Protein AF-A0A7C2FQJ0-F1 (afdb_monomer)

Solvent-accessible surface area (backbone atoms only — not comparable to full-atom values): 14198 Å² total; per-residue (Å²): 132,79,59,74,46,46,16,29,60,46,74,42,54,90,50,25,63,16,68,73,37,54,65,74,52,57,61,46,42,77,59,35,97,61,56,30,36,41,69,50,97,76,34,34,72,42,73,71,33,43,39,49,32,77,74,82,54,52,43,39,75,71,31,92,65,57,27,49,45,81,43,69,60,45,61,42,80,76,75,42,58,84,68,29,69,70,52,49,53,52,51,52,48,28,72,75,67,77,48,77,84,92,70,86,77,77,96,76,86,77,84,92,66,74,86,66,53,68,76,88,85,78,59,85,84,49,86,73,66,73,75,50,83,91,82,43,89,77,92,44,66,39,71,52,43,73,92,76,47,101,76,49,49,74,24,50,36,90,54,62,49,70,68,53,22,49,84,84,37,55,72,68,56,52,44,50,47,14,42,50,14,1,51,57,10,19,34,26,31,32,14,58,45,23,78,61,90,62,34,40,34,26,5,46,7,20,81,44,88,84,60,83,50,76,79,29,60,82,19,24,37,64,46,75,54,87,51,93,83,46,44,69,68,48,76,63,58,77,59,58,115

Radius of gyration: 24.09 Å; Cα contacts (8 Å, |Δi|>4): 406; chains: 1; bounding box: 66×41×62 Å

Secondary structure (DSSP, 8-state):
---TTSEEEEE-TTT-HHHHSTTS--HHHHT-TT--EEE-TTS-EEES-GGGB-S--HHHHT-TT--EEEEESS-HHHHSTT--HHHHHHHHHHHHHS-----SSSS-S-----SSTT-----SSSSSPPP-TTTS-----EEESTTT-SS-EEESSS-B-----BTTB-HHHHHHHHHHHHHHT-EEE--SS---TTHHHHHTTBSSTT---B-SSS--EEEPP--SS-TT--HHHHT--

Structure (mmCIF, N/CA/C/O backbone):
data_AF-A0A7C2FQJ0-F1
#
_entry.id   AF-A0A7C2FQJ0-F1
#
loop_
_atom_site.group_PDB
_atom_site.id
_atom_site.type_symbol
_atom_site.label_atom_id
_atom_site.label_alt_id
_atom_site.label_comp_id
_atom_site.label_asym_id
_atom_site.label_entity_id
_atom_site.label_seq_id
_atom_site.pdbx_PDB_ins_code
_atom_site.Cartn_x
_atom_site.Cartn_y
_atom_site.Cartn_z
_atom_site.occupancy
_atom_site.B_iso_or_equiv
_atom_site.auth_seq_id
_atom_site.auth_comp_id
_atom_site.auth_asym_id
_atom_site.auth_atom_id
_atom_site.pdbx_PDB_model_num
ATOM 1 N N . MET A 1 1 ? 6.493 -16.036 -11.630 1.00 38.03 1 MET A N 1
ATOM 2 C CA . MET A 1 1 ? 7.223 -15.966 -12.914 1.00 38.03 1 MET A CA 1
ATOM 3 C C . MET A 1 1 ? 6.490 -14.953 -13.769 1.00 38.03 1 MET A C 1
ATOM 5 O O . MET A 1 1 ? 5.293 -15.124 -13.946 1.00 38.03 1 MET A O 1
ATOM 9 N N . SER A 1 2 ? 7.137 -13.874 -14.202 1.00 50.62 2 SER A N 1
ATOM 10 C CA . SER A 1 2 ? 6.529 -12.911 -15.127 1.00 50.62 2 SER A CA 1
ATOM 11 C C . SER A 1 2 ? 6.453 -13.525 -16.523 1.00 50.62 2 SER A C 1
ATOM 13 O O . SER A 1 2 ? 7.469 -13.974 -17.052 1.00 50.62 2 SER A O 1
ATOM 15 N N . THR A 1 3 ? 5.258 -13.567 -17.108 1.00 58.75 3 THR A N 1
ATOM 16 C CA . THR A 1 3 ? 5.041 -14.128 -18.444 1.00 58.75 3 THR A CA 1
ATOM 17 C C . THR A 1 3 ? 5.731 -13.250 -19.488 1.00 58.75 3 THR A C 1
ATOM 19 O O . THR A 1 3 ? 5.372 -12.084 -19.664 1.00 58.75 3 THR A O 1
ATOM 22 N N . VAL A 1 4 ? 6.735 -13.801 -20.175 1.00 66.38 4 VAL A N 1
ATOM 23 C CA . VAL A 1 4 ? 7.339 -13.171 -21.360 1.00 66.38 4 VAL A CA 1
ATOM 24 C C . VAL A 1 4 ? 6.232 -12.953 -22.393 1.00 66.38 4 VAL A C 1
ATOM 26 O O . VAL A 1 4 ? 5.457 -13.870 -22.651 1.00 66.38 4 VAL A O 1
ATOM 29 N N . GLY A 1 5 ? 6.139 -11.748 -22.955 1.00 69.69 5 GLY A N 1
ATOM 30 C CA . GLY A 1 5 ? 5.046 -11.352 -23.847 1.00 69.69 5 GLY A CA 1
ATOM 31 C C . GLY A 1 5 ? 3.835 -10.699 -23.168 1.00 69.69 5 GLY A C 1
ATOM 32 O O . GLY A 1 5 ? 2.887 -10.372 -23.867 1.00 69.69 5 GLY A O 1
ATOM 33 N N . ALA A 1 6 ? 3.846 -10.442 -21.852 1.00 73.38 6 ALA A N 1
ATOM 34 C CA . ALA A 1 6 ? 2.784 -9.652 -21.209 1.00 73.38 6 ALA A CA 1
ATOM 35 C C . ALA A 1 6 ? 2.853 -8.148 -21.563 1.00 73.38 6 ALA A C 1
ATOM 37 O O . ALA A 1 6 ? 1.822 -7.481 -21.673 1.00 73.38 6 ALA A O 1
ATOM 38 N N . PHE A 1 7 ? 4.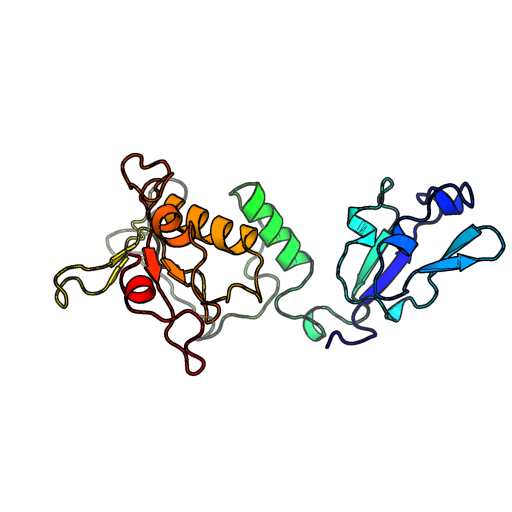062 -7.613 -21.768 1.00 83.06 7 PHE A N 1
ATOM 39 C CA . PHE A 1 7 ? 4.299 -6.217 -22.136 1.00 83.06 7 PHE A CA 1
ATOM 40 C C . PHE A 1 7 ? 5.248 -6.111 -23.327 1.00 83.06 7 PHE A C 1
ATOM 42 O O . PHE A 1 7 ? 6.194 -6.889 -23.458 1.00 83.06 7 PHE A O 1
ATOM 49 N N . CYS A 1 8 ? 5.031 -5.084 -24.141 1.00 87.56 8 CYS A N 1
ATOM 50 C CA . CYS A 1 8 ? 5.944 -4.632 -25.177 1.00 87.56 8 CYS A CA 1
ATOM 51 C C . CYS A 1 8 ? 6.456 -3.220 -24.856 1.00 87.56 8 CYS A C 1
ATOM 53 O O . CYS A 1 8 ? 5.840 -2.465 -24.100 1.00 87.56 8 CYS A O 1
ATOM 55 N N . VAL A 1 9 ? 7.603 -2.850 -25.423 1.00 91.50 9 VAL A N 1
ATOM 56 C CA . VAL A 1 9 ? 8.153 -1.493 -25.289 1.00 91.50 9 VAL A CA 1
ATOM 57 C C . VAL A 1 9 ? 8.167 -0.763 -26.620 1.00 91.50 9 VAL A C 1
ATOM 59 O O . VAL A 1 9 ? 8.354 -1.357 -27.681 1.00 91.50 9 VAL A O 1
ATOM 62 N N . THR A 1 10 ? 8.002 0.551 -26.554 1.00 91.31 10 THR A N 1
ATOM 63 C CA . THR A 1 10 ? 8.156 1.465 -27.682 1.00 91.31 10 THR A CA 1
ATOM 64 C C . THR A 1 10 ? 9.092 2.588 -27.259 1.00 91.31 10 THR A C 1
ATOM 66 O O . THR A 1 10 ? 8.935 3.161 -26.180 1.00 91.31 10 THR A O 1
ATOM 69 N N . LEU A 1 11 ? 10.079 2.877 -28.105 1.00 92.69 11 LEU A N 1
ATOM 70 C CA . LEU A 1 11 ? 11.034 3.964 -27.923 1.00 92.69 11 LEU A CA 1
ATOM 71 C C . LEU A 1 11 ? 10.730 5.050 -28.955 1.00 92.69 11 LEU A C 1
ATOM 73 O O . LEU A 1 11 ? 10.826 4.804 -30.157 1.00 92.69 11 LEU A O 1
ATOM 77 N N . ASP A 1 12 ? 10.375 6.234 -28.474 1.00 93.56 12 ASP A N 1
ATOM 78 C CA . ASP A 1 12 ? 10.253 7.435 -29.287 1.00 93.56 12 ASP A CA 1
ATOM 79 C C . ASP A 1 12 ? 11.661 7.940 -29.641 1.00 93.56 12 ASP A C 1
ATOM 81 O O . ASP A 1 12 ? 12.435 8.351 -28.770 1.00 93.56 12 ASP A O 1
ATOM 85 N N . ARG A 1 13 ? 12.017 7.853 -30.926 1.00 91.56 13 ARG A N 1
ATOM 86 C CA . ARG A 1 13 ? 13.342 8.233 -31.437 1.00 91.56 13 ARG A CA 1
ATOM 87 C C . ARG A 1 13 ? 13.544 9.749 -31.489 1.00 91.56 13 ARG A C 1
ATOM 89 O O . ARG A 1 13 ? 14.688 10.186 -31.390 1.00 91.56 13 ARG A O 1
ATOM 96 N N . ASP A 1 14 ? 12.470 10.527 -31.597 1.00 93.06 14 ASP A N 1
ATOM 97 C CA . ASP A 1 14 ? 12.534 11.987 -31.689 1.00 93.06 14 ASP A CA 1
ATOM 98 C C . ASP A 1 14 ? 12.752 12.605 -30.300 1.00 93.06 14 ASP A C 1
ATOM 100 O O . ASP A 1 14 ? 13.472 13.595 -30.152 1.00 93.06 14 ASP A O 1
ATOM 104 N N . LEU A 1 15 ? 12.206 11.971 -29.255 1.00 94.00 15 LEU A N 1
ATOM 105 C CA . LEU A 1 15 ? 12.472 12.328 -27.860 1.00 94.00 15 LEU A CA 1
ATOM 106 C C . LEU A 1 15 ? 13.771 11.713 -27.314 1.00 94.00 15 LEU A C 1
ATOM 108 O O . LEU A 1 15 ? 14.426 12.312 -26.464 1.00 94.00 15 LEU A O 1
ATOM 112 N N . CYS A 1 16 ? 14.198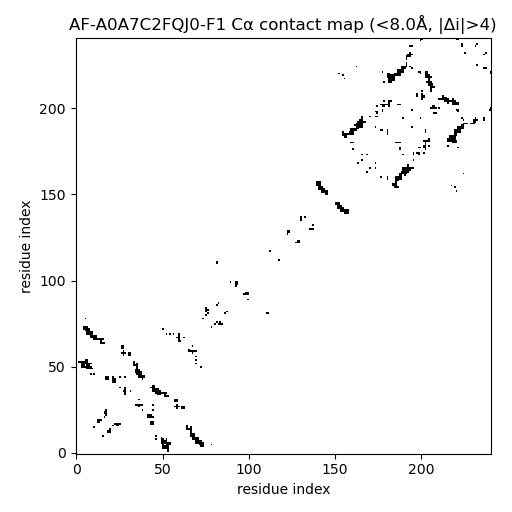 10.530 -27.762 1.00 94.44 16 CYS A N 1
ATOM 113 C CA . CYS A 1 16 ? 15.365 9.867 -27.174 1.00 94.44 16 CYS A CA 1
ATOM 114 C C . CYS A 1 16 ? 16.669 10.674 -27.366 1.00 94.44 16 CYS A C 1
ATOM 116 O O . CYS A 1 16 ? 17.070 10.982 -28.488 1.00 94.44 16 CYS A O 1
ATOM 118 N N . ILE A 1 17 ? 17.383 10.979 -26.269 1.00 94.44 17 ILE A N 1
ATOM 119 C CA . ILE A 1 17 ? 18.710 11.629 -26.330 1.00 94.44 17 ILE A CA 1
ATOM 120 C C . ILE A 1 17 ? 19.688 10.775 -27.141 1.00 94.44 17 ILE A C 1
ATOM 122 O O . ILE A 1 17 ? 20.415 11.305 -27.972 1.00 94.44 17 ILE A O 1
ATOM 126 N N . ASN A 1 18 ? 19.694 9.457 -26.922 1.00 95.06 18 ASN A N 1
ATOM 127 C CA . ASN A 1 18 ? 20.626 8.558 -27.593 1.00 95.06 18 ASN A CA 1
ATOM 128 C C . ASN A 1 18 ? 20.320 8.415 -29.097 1.00 95.06 18 ASN A C 1
ATOM 130 O O . ASN A 1 18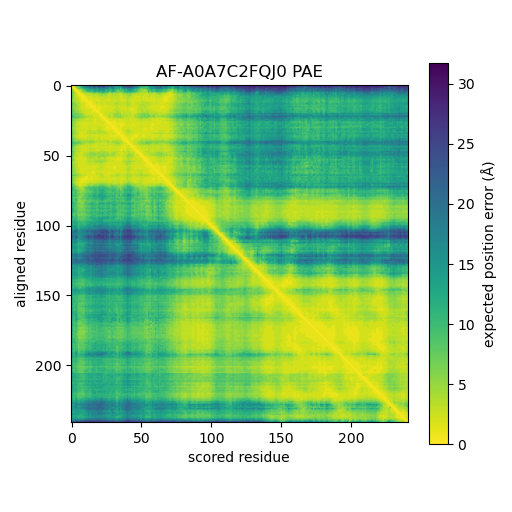 ? 21.241 8.514 -29.899 1.00 95.06 18 ASN A O 1
ATOM 134 N N . SER A 1 19 ? 19.052 8.274 -29.504 1.00 91.88 19 SER A N 1
ATOM 135 C CA . SER A 1 19 ? 18.707 8.206 -30.936 1.00 91.88 19 SER A CA 1
ATOM 136 C C . SER A 1 19 ? 19.046 9.497 -31.693 1.00 91.88 19 SER A C 1
ATOM 138 O O . SER A 1 19 ? 19.379 9.436 -32.872 1.00 91.88 19 SER A O 1
ATOM 140 N N . ARG A 1 20 ? 19.008 10.656 -31.018 1.00 91.44 20 ARG A N 1
ATOM 141 C CA . ARG A 1 20 ? 19.467 11.947 -31.564 1.00 91.44 20 ARG A CA 1
ATOM 142 C C . ARG A 1 20 ? 20.991 12.123 -31.508 1.00 91.44 20 ARG A C 1
ATOM 144 O O . ARG A 1 20 ? 21.557 12.805 -32.357 1.00 91.44 20 ARG A O 1
ATOM 151 N N . MET A 1 21 ? 21.649 11.558 -30.496 1.00 91.19 21 MET A N 1
ATOM 152 C CA . MET A 1 21 ? 23.089 11.665 -30.236 1.00 91.19 21 MET A CA 1
ATOM 153 C C . MET A 1 21 ? 23.628 10.337 -29.660 1.00 91.19 21 MET A C 1
ATOM 155 O O . MET A 1 21 ? 23.653 10.167 -28.432 1.00 91.19 21 MET A O 1
ATOM 159 N N . PRO A 1 22 ? 24.069 9.393 -30.513 1.00 90.69 22 PRO A N 1
ATOM 160 C CA . PRO A 1 22 ? 24.560 8.089 -30.069 1.00 90.69 22 PRO A CA 1
ATOM 161 C C . PRO A 1 22 ? 25.680 8.195 -29.026 1.00 90.69 22 PRO A C 1
ATOM 163 O O . PRO A 1 22 ? 26.482 9.133 -29.024 1.00 90.69 22 PRO A O 1
ATOM 166 N N . GLY A 1 23 ? 25.696 7.258 -28.077 1.00 87.69 23 GLY A N 1
ATOM 167 C CA . GLY A 1 23 ? 26.640 7.242 -26.954 1.00 87.69 23 GLY A CA 1
ATOM 168 C C . GLY A 1 23 ? 26.427 8.303 -25.858 1.00 87.69 23 GLY A C 1
ATOM 169 O O . GLY A 1 23 ? 27.162 8.287 -24.874 1.00 87.69 23 GLY A O 1
ATOM 170 N N . LYS A 1 24 ? 25.443 9.216 -25.957 1.00 92.06 24 LYS A N 1
ATOM 171 C CA . LYS A 1 24 ? 25.187 10.237 -24.908 1.00 92.06 24 LYS A CA 1
ATOM 172 C C . LYS A 1 24 ? 24.313 9.780 -23.737 1.00 92.06 24 LYS A C 1
ATOM 174 O O . LYS A 1 24 ? 24.316 10.433 -22.699 1.00 92.06 24 LYS A O 1
ATOM 179 N N . CYS A 1 25 ? 23.559 8.695 -23.888 1.00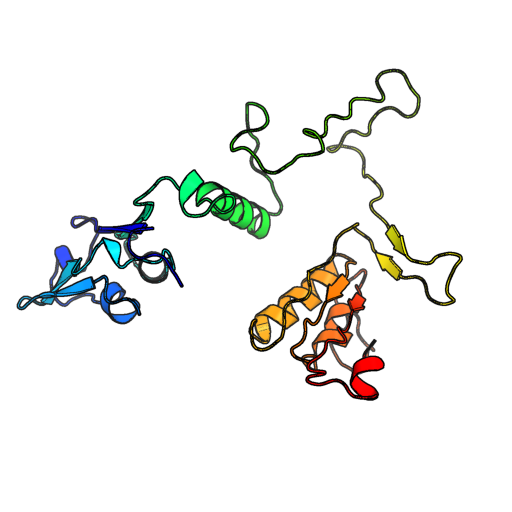 94.25 25 CYS A N 1
ATOM 180 C CA . CYS A 1 25 ? 22.713 8.134 -22.832 1.00 94.25 25 CYS A CA 1
ATOM 181 C C . CYS A 1 25 ? 22.569 6.619 -23.028 1.00 94.25 25 CYS A C 1
ATOM 183 O O . CYS A 1 25 ? 22.374 6.173 -24.157 1.00 94.25 25 CYS A O 1
ATOM 185 N N . ALA A 1 26 ? 22.631 5.841 -21.946 1.00 93.00 26 ALA A N 1
ATOM 186 C CA . ALA A 1 26 ? 22.398 4.393 -21.954 1.00 93.00 26 ALA A CA 1
ATOM 187 C C . ALA A 1 26 ? 21.535 3.914 -20.766 1.00 93.00 26 ALA A C 1
ATOM 189 O O . ALA A 1 26 ? 21.373 2.715 -20.561 1.00 93.00 26 ALA A O 1
ATOM 190 N N . THR A 1 27 ? 20.913 4.834 -20.017 1.00 94.69 27 THR A N 1
ATOM 191 C CA . THR A 1 27 ? 20.222 4.574 -18.737 1.00 94.69 27 THR A CA 1
ATOM 192 C C . THR A 1 27 ? 19.187 3.448 -18.806 1.00 94.69 27 THR A C 1
ATOM 194 O O . THR A 1 27 ? 19.063 2.655 -17.878 1.00 94.69 27 THR A O 1
ATOM 197 N N . CYS A 1 28 ? 18.455 3.327 -19.919 1.00 94.25 28 CYS A N 1
ATOM 198 C CA . CYS A 1 28 ? 17.480 2.249 -20.112 1.00 94.25 28 CYS A CA 1
ATOM 199 C C . CYS A 1 28 ? 18.113 0.860 -20.310 1.00 94.25 28 CYS A C 1
ATOM 201 O O . CYS A 1 28 ? 17.484 -0.128 -19.940 1.00 94.25 28 CYS A O 1
ATOM 203 N N . VAL A 1 29 ? 19.334 0.782 -20.849 1.00 94.81 29 VAL A N 1
ATOM 204 C CA . VAL A 1 29 ? 20.134 -0.450 -20.956 1.00 94.81 29 VAL A CA 1
ATOM 205 C C . VAL A 1 29 ? 20.683 -0.814 -19.575 1.00 94.81 29 VAL A C 1
ATOM 207 O O . VAL A 1 29 ? 20.499 -1.937 -19.120 1.00 94.81 29 VAL A O 1
ATOM 210 N N . GLU A 1 30 ? 21.275 0.159 -18.878 1.00 93.50 30 GLU A N 1
ATOM 211 C CA . GLU A 1 30 ? 21.882 -0.009 -17.548 1.00 93.50 30 GLU A CA 1
ATOM 212 C C . GLU A 1 30 ? 20.875 -0.471 -16.482 1.00 93.50 30 GLU A C 1
ATOM 214 O O . GLU A 1 30 ? 21.185 -1.342 -15.671 1.00 93.50 30 GLU A O 1
ATOM 219 N N . ILE A 1 31 ? 19.659 0.088 -16.483 1.00 94.62 31 ILE A N 1
ATOM 220 C CA . ILE A 1 31 ? 18.649 -0.166 -15.442 1.00 94.62 31 ILE A CA 1
ATOM 221 C C . ILE A 1 31 ? 17.697 -1.333 -15.755 1.00 94.62 31 ILE A C 1
ATOM 223 O O . ILE A 1 31 ? 16.799 -1.620 -14.962 1.00 94.62 31 ILE A O 1
ATOM 227 N N . CYS A 1 32 ? 17.817 -1.995 -16.912 1.00 93.19 32 CYS A N 1
ATOM 228 C CA . CYS A 1 32 ? 16.896 -3.063 -17.304 1.00 93.19 32 CYS A CA 1
ATOM 229 C C . CYS A 1 32 ? 17.444 -4.457 -16.941 1.00 93.19 32 CYS A C 1
ATOM 231 O O . CYS A 1 32 ? 18.219 -5.021 -17.714 1.00 93.19 32 CYS A O 1
ATOM 233 N N . PRO A 1 33 ? 16.975 -5.106 -15.853 1.00 90.56 33 PRO A N 1
ATOM 234 C CA . PRO A 1 33 ? 17.458 -6.437 -15.468 1.00 90.56 33 PRO A CA 1
ATOM 235 C C . PRO A 1 33 ? 16.979 -7.566 -16.402 1.00 90.56 33 PRO A C 1
ATOM 237 O O . PRO A 1 33 ? 17.337 -8.720 -16.195 1.00 90.56 33 PRO A O 1
ATOM 240 N N . TYR A 1 34 ? 16.163 -7.252 -17.417 1.00 90.94 34 TYR A N 1
ATOM 241 C CA . TYR A 1 34 ? 15.579 -8.212 -18.363 1.00 90.94 34 TYR A CA 1
ATOM 242 C C . TYR A 1 34 ? 16.171 -8.128 -19.780 1.00 90.94 34 TYR A C 1
ATOM 244 O O . TYR A 1 34 ? 15.687 -8.820 -20.671 1.00 90.94 34 TYR A O 1
ATOM 252 N N . GLY A 1 35 ? 17.185 -7.282 -20.019 1.00 89.88 35 GLY A N 1
ATOM 253 C CA . GLY A 1 35 ? 17.858 -7.200 -21.325 1.00 89.88 35 GLY A CA 1
ATOM 254 C C . GLY A 1 35 ? 16.950 -6.766 -22.485 1.00 89.88 35 GLY A C 1
ATOM 255 O O . GLY A 1 35 ? 17.134 -7.197 -23.619 1.00 89.88 35 GLY A O 1
ATOM 256 N N . VAL A 1 36 ? 15.937 -5.934 -22.215 1.00 93.94 36 VAL A N 1
ATOM 257 C CA . VAL A 1 36 ? 15.006 -5.434 -23.249 1.00 93.94 36 VAL A CA 1
ATOM 258 C C . VAL A 1 36 ? 15.724 -4.530 -24.259 1.00 93.94 36 VAL A C 1
ATOM 260 O O . VAL A 1 36 ? 15.374 -4.518 -25.442 1.00 93.94 36 VAL A O 1
ATOM 263 N N . TYR A 1 37 ? 16.737 -3.793 -23.800 1.00 94.44 37 TYR A N 1
ATOM 264 C CA . TYR A 1 37 ? 17.513 -2.832 -24.580 1.00 94.44 37 TYR A CA 1
ATOM 265 C C . TYR A 1 37 ? 18.983 -3.253 -24.653 1.00 94.44 37 TYR A C 1
ATOM 267 O O . TYR A 1 37 ? 19.522 -3.782 -23.683 1.00 94.44 37 TYR A O 1
ATOM 275 N N . ALA A 1 38 ? 19.633 -2.947 -25.771 1.00 94.06 38 ALA A N 1
ATOM 276 C CA . ALA A 1 38 ? 21.068 -3.111 -25.980 1.00 94.06 38 ALA A CA 1
ATOM 277 C C . ALA A 1 38 ? 21.634 -1.908 -26.751 1.00 94.06 38 ALA A C 1
ATOM 279 O O . ALA A 1 38 ? 20.885 -1.167 -27.391 1.00 94.06 38 ALA A O 1
ATOM 280 N N . LEU A 1 39 ? 22.954 -1.727 -26.711 1.00 94.12 39 LEU A N 1
ATOM 281 C CA . LEU A 1 39 ? 23.666 -0.813 -27.607 1.00 94.12 39 LEU A CA 1
ATOM 282 C C . LEU A 1 39 ? 24.095 -1.570 -28.870 1.00 94.12 39 LEU A C 1
ATOM 284 O O . LEU A 1 39 ? 24.505 -2.729 -28.783 1.00 94.12 39 LEU A O 1
ATOM 288 N N . ASN A 1 40 ? 23.995 -0.931 -30.036 1.00 90.69 40 ASN A N 1
ATOM 289 C CA . ASN A 1 40 ? 24.599 -1.434 -31.271 1.00 90.69 40 ASN A CA 1
ATOM 290 C C . ASN A 1 40 ? 26.079 -0.998 -31.391 1.00 90.69 40 ASN A C 1
ATOM 292 O O . ASN A 1 40 ? 26.616 -0.322 -30.513 1.00 90.69 40 ASN A O 1
ATOM 296 N N . GLU A 1 41 ? 26.722 -1.354 -32.505 1.00 89.38 41 GLU A N 1
ATOM 297 C CA . GLU A 1 41 ? 28.117 -0.991 -32.813 1.00 89.38 41 GLU A CA 1
ATOM 298 C C . GLU A 1 41 ? 28.360 0.536 -32.848 1.00 89.38 41 GLU A C 1
ATOM 300 O O . GLU A 1 41 ? 29.440 0.995 -32.481 1.00 89.38 41 GLU A O 1
ATOM 305 N N . ASP A 1 42 ? 27.339 1.332 -33.187 1.00 88.50 42 ASP A N 1
ATOM 306 C CA . ASP A 1 42 ? 27.380 2.803 -33.219 1.00 88.50 42 ASP A CA 1
ATOM 307 C C . ASP A 1 42 ? 27.106 3.464 -31.847 1.00 88.50 42 ASP A C 1
ATOM 309 O O . ASP A 1 42 ? 27.065 4.691 -31.742 1.00 88.50 42 ASP A O 1
ATOM 313 N N . ASN A 1 43 ? 26.901 2.679 -30.782 1.00 90.06 43 ASN A N 1
ATOM 314 C CA . ASN A 1 43 ? 26.389 3.121 -29.474 1.00 90.06 43 ASN A CA 1
ATOM 315 C C . ASN A 1 43 ? 24.969 3.740 -29.518 1.00 90.06 43 ASN A C 1
ATOM 317 O O . ASN A 1 43 ? 24.587 4.513 -28.629 1.00 90.06 43 ASN A O 1
ATOM 321 N N . GLU A 1 44 ? 24.169 3.382 -30.525 1.00 91.88 44 GLU A N 1
ATOM 322 C CA . GLU A 1 44 ? 22.724 3.616 -30.591 1.00 91.88 44 GLU A CA 1
ATOM 323 C C . GLU A 1 44 ? 21.984 2.586 -29.713 1.00 91.88 44 GLU A C 1
ATOM 325 O O . GLU A 1 44 ? 22.215 1.378 -29.811 1.00 91.88 44 GLU A O 1
ATOM 330 N N . VAL A 1 45 ? 21.049 3.044 -28.881 1.00 93.00 45 VAL A N 1
ATOM 331 C CA . VAL A 1 45 ? 20.122 2.187 -28.131 1.00 93.00 45 VAL A CA 1
ATOM 332 C C . VAL A 1 45 ? 19.128 1.543 -29.093 1.00 93.00 45 VAL A C 1
ATOM 334 O O . VAL A 1 45 ? 18.399 2.223 -29.818 1.00 93.00 45 VAL A O 1
ATOM 337 N N . ARG A 1 46 ? 19.027 0.215 -29.035 1.00 91.44 46 ARG A N 1
ATOM 338 C CA . ARG A 1 46 ? 18.020 -0.576 -29.747 1.00 91.44 46 ARG A CA 1
ATOM 339 C C . ARG A 1 46 ? 17.263 -1.485 -28.790 1.00 91.44 46 ARG A C 1
ATOM 341 O O . ARG A 1 46 ? 17.799 -1.964 -27.795 1.00 91.44 46 ARG A O 1
ATOM 348 N N . ILE A 1 47 ? 16.000 -1.738 -29.116 1.00 92.81 47 ILE A N 1
ATOM 349 C CA . ILE A 1 47 ? 15.183 -2.738 -28.427 1.00 92.81 47 ILE A CA 1
ATOM 350 C C . ILE A 1 47 ? 15.616 -4.110 -28.957 1.00 92.81 47 ILE A C 1
ATOM 352 O O . ILE A 1 47 ? 15.375 -4.419 -30.123 1.00 92.81 47 ILE A O 1
ATOM 356 N N . GLN A 1 48 ? 16.280 -4.910 -28.122 1.00 89.88 48 GLN A N 1
ATOM 357 C CA . GLN A 1 48 ? 16.777 -6.239 -28.492 1.00 89.88 48 GLN A CA 1
ATOM 358 C C . GLN A 1 48 ? 15.656 -7.282 -28.453 1.00 89.88 48 GLN A C 1
ATOM 360 O O . GLN A 1 48 ? 15.537 -8.107 -29.357 1.00 89.88 48 GLN A O 1
ATOM 365 N N . ASN A 1 49 ? 14.812 -7.236 -27.420 1.00 87.44 49 ASN A N 1
ATOM 366 C CA . ASN A 1 49 ? 13.640 -8.096 -27.300 1.00 87.44 49 ASN A CA 1
ATOM 367 C C . ASN A 1 49 ? 12.484 -7.315 -26.670 1.00 87.44 49 ASN A C 1
ATOM 369 O O . ASN A 1 49 ? 12.406 -7.163 -25.451 1.00 87.44 49 ASN A O 1
ATOM 373 N N . TYR A 1 50 ? 11.568 -6.835 -27.512 1.00 83.00 50 TYR A N 1
ATOM 374 C CA . TYR A 1 50 ? 10.438 -6.023 -27.064 1.00 83.00 50 TYR A CA 1
ATOM 375 C C . TYR A 1 50 ? 9.493 -6.786 -26.119 1.00 83.00 50 TYR A C 1
ATOM 377 O O . TYR A 1 50 ? 8.947 -6.169 -25.210 1.00 83.00 50 TYR A O 1
ATOM 385 N N . ASN A 1 51 ? 9.369 -8.111 -26.273 1.00 83.00 51 ASN A N 1
ATOM 386 C CA . ASN A 1 51 ? 8.501 -8.981 -25.467 1.00 83.00 51 ASN A CA 1
ATOM 387 C C . ASN A 1 51 ? 9.138 -9.466 -24.151 1.00 83.00 51 ASN A C 1
ATOM 389 O O . ASN A 1 51 ? 8.455 -10.082 -23.334 1.00 83.00 51 ASN A O 1
ATOM 393 N N . ALA A 1 52 ? 10.426 -9.195 -23.908 1.00 87.69 52 ALA A N 1
ATOM 394 C CA . ALA A 1 52 ? 11.080 -9.517 -22.632 1.00 87.69 52 ALA A CA 1
ATOM 395 C C . ALA A 1 52 ? 10.662 -8.575 -21.481 1.00 87.69 52 ALA A C 1
ATOM 397 O O . ALA A 1 52 ? 11.081 -8.759 -20.337 1.00 87.69 52 ALA A O 1
ATOM 398 N N . CYS A 1 53 ? 9.850 -7.550 -21.759 1.00 88.31 53 CYS A N 1
ATOM 399 C CA . CYS A 1 53 ? 9.411 -6.600 -20.749 1.00 88.31 53 CYS A CA 1
ATOM 400 C C . CYS A 1 53 ? 8.410 -7.232 -19.768 1.00 88.31 53 CYS A C 1
ATOM 402 O O . CYS A 1 53 ? 7.394 -7.799 -20.162 1.00 88.31 53 CYS A O 1
ATOM 404 N N . VAL A 1 54 ? 8.667 -7.064 -18.468 1.00 85.44 54 VAL A N 1
ATOM 405 C CA . VAL A 1 54 ? 7.786 -7.542 -17.383 1.00 85.44 54 VAL A CA 1
ATOM 406 C C . VAL A 1 54 ? 6.912 -6.439 -16.774 1.00 85.44 54 VAL A C 1
ATOM 408 O O . VAL A 1 54 ? 6.228 -6.675 -15.783 1.00 85.44 54 VAL A O 1
ATOM 411 N N . GLY A 1 55 ? 6.980 -5.214 -17.306 1.00 84.38 55 GLY A N 1
ATOM 412 C CA . GLY A 1 55 ? 6.202 -4.081 -16.797 1.00 84.38 55 GLY A CA 1
ATOM 413 C C . GLY A 1 55 ? 6.753 -3.400 -15.536 1.00 84.38 55 GLY A C 1
ATOM 414 O O . GLY A 1 55 ? 6.018 -2.659 -14.894 1.00 84.38 55 GLY A O 1
ATOM 415 N N . CYS A 1 56 ? 8.031 -3.584 -15.172 1.00 86.25 56 CYS A N 1
ATOM 416 C CA . CYS A 1 56 ? 8.618 -2.996 -13.950 1.00 86.25 56 CYS A CA 1
ATOM 417 C C . CYS A 1 56 ? 8.816 -1.462 -13.969 1.00 86.25 56 CYS A C 1
ATOM 419 O O . CYS A 1 56 ? 9.197 -0.888 -12.955 1.00 86.25 56 CYS A O 1
ATOM 421 N N . ARG A 1 57 ? 8.608 -0.802 -15.118 1.00 88.88 57 ARG A N 1
ATOM 422 C CA . ARG A 1 57 ? 8.675 0.661 -15.354 1.00 88.88 57 ARG A CA 1
ATOM 423 C C . ARG A 1 57 ? 9.977 1.408 -15.020 1.00 88.88 57 ARG A C 1
ATOM 425 O O . ARG A 1 57 ? 10.083 2.551 -15.446 1.00 88.88 57 ARG A O 1
ATOM 432 N N . LEU A 1 58 ? 11.001 0.776 -14.436 1.00 90.94 58 LEU A N 1
ATOM 433 C CA . LEU A 1 58 ? 12.317 1.386 -14.151 1.00 90.94 58 LEU A CA 1
ATOM 434 C C . LEU A 1 58 ? 12.881 2.215 -15.322 1.00 90.94 58 LEU A C 1
ATOM 436 O O . LEU A 1 58 ? 13.212 3.383 -15.165 1.00 90.94 58 LEU A O 1
ATOM 440 N N . CYS A 1 59 ? 12.933 1.638 -16.526 1.00 93.38 59 CYS A N 1
ATOM 441 C CA . CYS A 1 59 ? 13.451 2.336 -17.708 1.00 93.38 59 CYS A CA 1
ATOM 442 C C . CYS A 1 59 ? 12.612 3.546 -18.161 1.00 93.38 59 CYS A C 1
ATOM 444 O O . CYS A 1 59 ? 13.156 4.410 -18.838 1.00 93.38 59 CYS A O 1
ATOM 446 N N . ALA A 1 60 ? 11.323 3.615 -17.811 1.00 92.25 60 ALA A N 1
ATOM 447 C CA . ALA A 1 60 ? 10.465 4.761 -18.104 1.00 92.25 60 ALA A CA 1
ATOM 448 C C . ALA A 1 60 ? 10.607 5.851 -17.028 1.00 92.25 60 ALA A C 1
ATOM 450 O O . ALA A 1 60 ? 10.743 7.017 -17.377 1.00 92.25 60 ALA A O 1
ATOM 451 N N . GLU A 1 61 ? 10.651 5.459 -15.751 1.00 90.81 61 GLU A N 1
ATOM 452 C CA . GLU A 1 61 ? 10.813 6.362 -14.600 1.00 90.81 61 GLU A CA 1
ATOM 453 C C . GLU A 1 61 ? 12.142 7.132 -14.650 1.00 90.81 61 GLU A C 1
ATOM 455 O O . GLU A 1 61 ? 12.186 8.342 -14.456 1.00 90.81 61 GLU A O 1
ATOM 460 N N . PHE A 1 62 ? 13.235 6.441 -14.983 1.00 93.44 62 PHE A N 1
ATOM 461 C CA . PHE A 1 62 ? 14.572 7.033 -15.083 1.00 93.44 62 PHE A CA 1
ATOM 462 C C . PHE A 1 62 ? 14.882 7.617 -16.480 1.00 93.44 62 PHE A C 1
ATOM 464 O O . PHE A 1 62 ? 16.038 7.916 -16.782 1.00 93.44 62 PHE A O 1
ATOM 471 N N . CYS A 1 63 ? 13.884 7.775 -17.362 1.00 94.50 63 CYS A N 1
ATOM 472 C CA . CYS A 1 63 ? 14.080 8.368 -18.687 1.00 94.50 63 CYS A CA 1
ATOM 473 C C . CYS A 1 63 ? 13.929 9.903 -18.633 1.00 94.50 63 CYS A C 1
ATOM 475 O O . CYS A 1 63 ? 12.801 10.379 -18.495 1.00 94.50 63 CYS A O 1
ATOM 477 N N . PRO A 1 64 ? 15.002 10.701 -18.820 1.00 93.06 64 PRO A N 1
ATOM 478 C CA . PRO A 1 64 ? 14.931 12.159 -18.653 1.00 93.06 64 PRO A CA 1
ATOM 479 C C . PRO A 1 64 ? 13.967 12.845 -19.637 1.00 93.06 64 PRO A C 1
ATOM 481 O O . PRO A 1 64 ? 13.290 13.800 -19.273 1.00 93.06 64 PRO A O 1
ATOM 484 N N . GLU A 1 65 ? 13.847 12.321 -20.860 1.00 94.44 65 GLU A N 1
ATOM 485 C CA . GLU A 1 65 ? 12.990 12.880 -21.920 1.00 94.44 65 GLU A CA 1
ATOM 486 C C . GLU A 1 65 ? 11.615 12.189 -22.014 1.00 94.44 65 GLU A C 1
ATOM 488 O O . GLU A 1 65 ? 10.860 12.445 -22.948 1.00 94.44 65 GLU A O 1
ATOM 493 N N . ASN A 1 66 ? 11.282 11.263 -21.101 1.00 92.25 66 ASN A N 1
ATOM 494 C CA . ASN A 1 66 ? 10.056 10.447 -21.161 1.00 92.25 66 ASN A CA 1
ATOM 495 C C . ASN A 1 66 ? 9.851 9.670 -22.487 1.00 92.25 66 ASN A C 1
ATOM 497 O O . ASN A 1 66 ? 8.724 9.305 -22.831 1.00 92.25 66 ASN A O 1
ATOM 501 N N . ALA A 1 67 ? 10.936 9.374 -23.211 1.00 94.38 67 ALA A N 1
ATOM 502 C CA . ALA A 1 67 ? 10.939 8.768 -24.547 1.00 94.38 67 ALA A CA 1
ATOM 503 C C . ALA A 1 67 ? 10.511 7.284 -24.592 1.00 94.38 67 ALA A C 1
ATOM 505 O O . ALA A 1 67 ? 10.399 6.703 -25.669 1.00 94.38 67 ALA A O 1
ATOM 506 N N . ILE A 1 68 ? 10.302 6.641 -23.441 1.00 93.94 68 ILE A N 1
ATOM 507 C CA . ILE A 1 68 ? 9.946 5.221 -23.347 1.00 93.94 68 ILE A CA 1
ATOM 508 C C . ILE A 1 68 ? 8.464 5.068 -22.993 1.00 93.94 68 ILE A C 1
ATOM 510 O O . ILE A 1 68 ? 7.947 5.682 -22.054 1.00 93.94 68 ILE A O 1
ATOM 514 N N . ARG A 1 69 ? 7.781 4.193 -23.734 1.00 90.31 69 ARG A N 1
ATOM 515 C CA . ARG A 1 69 ? 6.429 3.717 -23.435 1.00 90.31 69 ARG A CA 1
ATOM 516 C C . ARG A 1 69 ? 6.463 2.208 -23.231 1.00 90.31 69 ARG A C 1
ATOM 518 O O . ARG A 1 69 ? 7.053 1.478 -24.023 1.00 90.31 69 ARG A O 1
ATOM 525 N N . ILE A 1 70 ? 5.840 1.754 -22.149 1.00 89.19 70 ILE A N 1
ATOM 526 C CA . ILE A 1 70 ? 5.629 0.336 -21.857 1.00 89.19 70 ILE A CA 1
ATOM 527 C C . ILE A 1 70 ? 4.146 0.085 -22.065 1.00 89.19 70 ILE A C 1
ATOM 529 O O . ILE A 1 70 ? 3.318 0.620 -21.328 1.00 89.19 70 ILE A O 1
ATOM 533 N N . ASN A 1 71 ? 3.839 -0.703 -23.085 1.00 85.12 71 ASN A N 1
ATOM 534 C CA . ASN A 1 71 ? 2.487 -1.005 -23.514 1.00 85.12 71 ASN A CA 1
ATOM 535 C C . ASN A 1 71 ? 2.153 -2.455 -23.127 1.00 85.12 71 ASN A C 1
ATOM 537 O O . ASN A 1 71 ? 3.037 -3.316 -23.142 1.00 85.12 71 ASN A O 1
ATOM 541 N N . PRO A 1 72 ? 0.901 -2.760 -22.766 1.00 80.00 72 PRO A N 1
ATOM 542 C CA . PRO A 1 72 ? 0.467 -4.142 -22.614 1.00 80.00 72 PRO A CA 1
ATOM 543 C C . PRO A 1 72 ? 0.443 -4.807 -24.002 1.00 80.00 72 PRO A C 1
ATOM 545 O O . PRO A 1 72 ? -0.106 -4.245 -24.949 1.00 80.00 72 PRO A O 1
ATOM 548 N N . ALA A 1 73 ? 1.088 -5.968 -24.144 1.00 80.56 73 ALA A N 1
ATOM 549 C CA . ALA A 1 73 ? 1.166 -6.682 -25.425 1.00 80.56 73 ALA A CA 1
ATOM 550 C C . ALA A 1 73 ? -0.073 -7.562 -25.670 1.00 80.56 73 ALA A C 1
ATOM 552 O O . ALA A 1 73 ? -0.521 -7.710 -26.805 1.00 80.56 73 ALA A O 1
ATOM 553 N N . GLU A 1 74 ? -0.674 -8.062 -24.590 1.00 76.19 74 GLU A N 1
ATOM 554 C CA . GLU A 1 74 ? -2.033 -8.603 -24.553 1.00 76.19 74 GLU A CA 1
ATOM 555 C C . GLU A 1 74 ? -2.928 -7.695 -23.700 1.00 76.19 74 GLU A C 1
ATOM 557 O O . GLU A 1 74 ? -2.432 -6.943 -22.862 1.00 76.19 74 GLU A O 1
ATOM 562 N N . SER A 1 75 ? -4.252 -7.784 -23.863 1.00 78.62 75 SER A N 1
ATOM 563 C CA . SER A 1 75 ? -5.207 -7.011 -23.054 1.00 78.62 75 SER A CA 1
ATOM 564 C C . SER A 1 75 ? -4.931 -7.156 -21.551 1.00 78.62 75 SER A C 1
ATOM 566 O O . SER A 1 75 ? -4.878 -8.273 -21.033 1.00 78.62 75 SER A O 1
ATOM 568 N N . GLU A 1 76 ? -4.826 -6.038 -20.821 1.00 76.88 76 GLU A N 1
ATOM 569 C CA . GLU A 1 76 ? -4.602 -6.062 -19.364 1.00 76.88 76 GLU A CA 1
ATOM 570 C C . GLU A 1 76 ? -5.725 -6.780 -18.599 1.00 76.88 76 GLU A C 1
ATOM 572 O O . GLU A 1 76 ? -5.495 -7.280 -17.499 1.00 76.88 76 GLU A O 1
ATOM 577 N N . LEU A 1 77 ? -6.920 -6.874 -19.199 1.00 76.56 77 LEU A N 1
ATOM 578 C CA . LEU A 1 77 ? -8.055 -7.644 -18.681 1.00 76.56 77 LEU A CA 1
ATOM 579 C C . LEU A 1 77 ? -7.800 -9.163 -18.670 1.00 76.56 77 LEU A C 1
ATOM 581 O O . LEU A 1 77 ? -8.484 -9.883 -17.952 1.00 76.56 77 LEU A O 1
ATOM 585 N N . VAL A 1 78 ? -6.833 -9.646 -19.454 1.00 74.75 78 VAL A N 1
ATOM 586 C CA . VAL A 1 78 ? -6.423 -11.058 -19.516 1.00 74.75 78 VAL A CA 1
ATOM 587 C C . VAL A 1 78 ? -5.122 -11.273 -18.744 1.00 74.75 78 VAL A C 1
ATOM 589 O O . VAL A 1 78 ? -5.020 -12.203 -17.951 1.00 74.75 78 VAL A O 1
ATOM 592 N N . SER A 1 79 ? -4.130 -10.399 -18.942 1.00 73.69 79 SER A N 1
ATOM 593 C CA . SER A 1 79 ? -2.765 -10.628 -18.453 1.00 73.69 79 SER A CA 1
ATOM 594 C C . SER A 1 79 ? -2.528 -10.248 -16.986 1.00 73.69 79 SER A C 1
ATOM 596 O O . SER A 1 79 ? -1.610 -10.786 -16.364 1.00 73.69 79 SER A O 1
ATOM 598 N N . ARG A 1 80 ? -3.307 -9.311 -16.418 1.00 75.88 80 ARG A N 1
ATOM 599 C CA . ARG A 1 80 ? -3.037 -8.747 -15.075 1.00 75.88 80 ARG A CA 1
ATOM 600 C C . ARG A 1 80 ? -4.247 -8.192 -14.317 1.00 75.88 80 ARG A C 1
ATOM 602 O O . ARG A 1 80 ? -4.076 -7.455 -13.346 1.00 75.88 80 ARG A O 1
ATOM 609 N N . TYR A 1 81 ? -5.459 -8.525 -14.746 1.00 78.38 81 TYR A N 1
ATOM 610 C CA . TYR A 1 81 ? -6.696 -8.120 -14.080 1.00 78.38 81 TYR A CA 1
ATOM 611 C C . TYR A 1 81 ? -6.702 -8.522 -12.586 1.00 78.38 81 TYR A C 1
ATOM 613 O O . TYR A 1 81 ? -6.264 -9.631 -12.275 1.00 78.38 81 TYR A O 1
ATOM 621 N N . PRO A 1 82 ? -7.174 -7.676 -11.640 1.00 81.25 82 PRO A N 1
ATOM 622 C CA . PRO A 1 82 ? -7.772 -6.338 -11.798 1.00 81.25 82 PRO A CA 1
ATOM 623 C C . PRO A 1 82 ? -6.763 -5.174 -11.868 1.00 81.25 82 PRO A C 1
ATOM 625 O O . PRO A 1 82 ? -7.150 -4.014 -12.035 1.00 81.25 82 PRO A O 1
ATOM 628 N N . TRP A 1 83 ? -5.466 -5.459 -11.742 1.00 83.31 83 TRP A N 1
ATOM 629 C CA . TRP A 1 83 ? -4.383 -4.480 -11.616 1.00 83.31 83 TRP A CA 1
ATOM 630 C C . TRP A 1 83 ? -3.943 -3.893 -12.964 1.00 83.31 83 TRP A C 1
ATOM 632 O O . TRP A 1 83 ? -2.761 -3.914 -13.298 1.00 83.31 83 TRP A O 1
ATOM 642 N N . THR A 1 84 ? -4.885 -3.369 -13.750 1.00 81.44 84 THR A N 1
ATOM 643 C CA . THR A 1 84 ? -4.593 -2.650 -15.004 1.00 81.44 84 THR A CA 1
ATOM 644 C C . THR A 1 84 ? -3.789 -1.372 -14.740 1.00 81.44 84 THR A C 1
ATOM 646 O O . THR A 1 84 ? -3.729 -0.876 -13.609 1.00 81.44 84 THR A O 1
ATOM 649 N N . LEU A 1 85 ? -3.169 -0.802 -15.774 1.00 78.62 85 LEU A N 1
ATOM 650 C CA . LEU A 1 85 ? -2.416 0.442 -15.646 1.00 78.62 85 LEU A CA 1
ATOM 651 C C . LEU A 1 85 ? -3.310 1.589 -15.158 1.00 78.62 85 LEU A C 1
ATOM 653 O O . LEU A 1 85 ? -2.945 2.271 -14.204 1.00 78.62 85 LEU A O 1
ATOM 657 N N . GLY A 1 86 ? -4.510 1.733 -15.727 1.00 80.12 86 GLY A N 1
ATOM 658 C CA . GLY A 1 86 ? -5.475 2.750 -15.299 1.00 80.12 86 GLY A CA 1
ATOM 659 C C . GLY A 1 86 ? -5.940 2.581 -13.845 1.00 80.12 86 GLY A C 1
ATOM 660 O O . GLY A 1 86 ? -6.152 3.578 -13.156 1.00 80.12 86 GLY A O 1
ATOM 661 N N . THR A 1 87 ? -6.050 1.343 -13.345 1.00 84.12 87 THR A N 1
ATOM 662 C CA . THR A 1 87 ? -6.322 1.075 -11.919 1.00 84.12 87 THR A CA 1
ATOM 663 C C . THR A 1 87 ? -5.162 1.548 -11.038 1.00 84.12 87 THR A C 1
ATOM 665 O O . THR A 1 87 ? -5.388 2.199 -10.021 1.00 84.12 87 THR A O 1
ATOM 668 N N . ILE A 1 88 ? -3.917 1.253 -11.422 1.00 86.12 88 ILE A N 1
ATOM 669 C CA . ILE A 1 88 ? -2.724 1.625 -10.645 1.00 86.12 88 ILE A CA 1
ATOM 670 C C . ILE A 1 88 ? -2.503 3.141 -10.650 1.00 86.12 88 ILE A C 1
ATOM 672 O O . ILE A 1 88 ? -2.242 3.717 -9.596 1.00 86.12 88 ILE A O 1
ATOM 676 N N . GLU A 1 89 ? -2.658 3.803 -11.797 1.00 84.62 89 GLU A N 1
ATOM 677 C CA . GLU A 1 89 ? -2.530 5.261 -11.907 1.00 84.62 89 GLU A CA 1
ATOM 678 C C . GLU A 1 89 ? -3.600 5.990 -11.073 1.00 84.62 89 GLU A C 1
ATOM 680 O O . GLU A 1 89 ? -3.283 6.962 -10.389 1.00 84.62 89 GLU A O 1
ATOM 685 N N . ASP A 1 90 ? -4.836 5.480 -11.023 1.00 85.94 90 ASP A N 1
ATOM 686 C CA . ASP A 1 90 ? -5.892 6.006 -10.146 1.00 85.94 90 ASP A CA 1
ATOM 687 C C . ASP A 1 90 ? -5.589 5.785 -8.651 1.00 85.94 90 ASP A C 1
ATOM 689 O O . ASP A 1 90 ? -5.819 6.684 -7.841 1.00 85.94 90 ASP A O 1
ATOM 693 N N . ILE A 1 91 ? -5.022 4.633 -8.270 1.00 89.25 91 ILE A N 1
ATOM 694 C CA . ILE A 1 91 ? -4.560 4.375 -6.894 1.00 89.25 91 ILE A CA 1
ATOM 695 C C . ILE A 1 91 ? -3.428 5.335 -6.514 1.00 89.25 91 ILE A C 1
ATOM 697 O O . ILE A 1 91 ? -3.475 5.933 -5.439 1.00 89.25 91 ILE A O 1
ATOM 701 N N . HIS A 1 92 ? -2.438 5.528 -7.389 1.00 90.00 92 HIS A N 1
ATOM 702 C CA . HIS A 1 92 ? -1.328 6.454 -7.154 1.00 90.00 92 HIS A CA 1
ATOM 703 C C . HIS A 1 92 ? -1.830 7.900 -7.036 1.00 90.00 92 HIS A C 1
ATOM 705 O O . HIS A 1 92 ? -1.453 8.608 -6.104 1.00 90.00 92 HIS A O 1
ATOM 711 N N . HIS A 1 93 ? -2.738 8.327 -7.918 1.00 86.88 93 HIS A N 1
ATOM 712 C CA . HIS A 1 93 ? -3.353 9.651 -7.855 1.00 86.88 93 HIS A CA 1
ATOM 713 C C . HIS A 1 93 ? -4.107 9.875 -6.534 1.00 86.88 93 HIS A C 1
ATOM 715 O O . HIS A 1 93 ? -3.917 10.906 -5.883 1.00 86.88 93 HIS A O 1
ATOM 721 N N . LYS A 1 94 ? -4.905 8.893 -6.092 1.00 91.69 94 LYS A N 1
ATOM 722 C CA . LYS A 1 94 ? -5.612 8.931 -4.801 1.00 91.69 94 LYS A CA 1
ATOM 723 C C . LYS A 1 94 ? -4.656 8.989 -3.612 1.00 91.69 94 LYS A C 1
ATOM 725 O O . LYS A 1 94 ? -4.869 9.787 -2.705 1.00 91.69 94 LYS A O 1
ATOM 730 N N . ALA A 1 95 ? -3.594 8.185 -3.625 1.00 91.88 95 ALA A N 1
ATOM 731 C CA . ALA A 1 95 ? -2.598 8.150 -2.555 1.00 91.88 95 ALA A CA 1
ATOM 732 C C . ALA A 1 95 ? -1.808 9.466 -2.436 1.00 91.88 95 ALA A C 1
ATOM 734 O O . ALA A 1 95 ? -1.509 9.897 -1.326 1.00 91.88 95 ALA A O 1
ATOM 735 N N . LEU A 1 96 ? -1.497 10.115 -3.564 1.00 91.00 96 LEU A N 1
ATOM 736 C CA . LEU A 1 96 ? -0.748 11.376 -3.598 1.00 91.00 96 LEU A CA 1
ATOM 737 C C . LEU A 1 96 ? -1.603 12.605 -3.263 1.00 91.00 96 LEU A C 1
ATOM 739 O O . LEU A 1 96 ? -1.107 13.535 -2.634 1.00 91.00 96 LEU A O 1
ATOM 743 N N . THR A 1 97 ? -2.866 12.639 -3.698 1.00 92.12 97 THR A N 1
ATOM 744 C CA . THR A 1 97 ? -3.725 13.832 -3.563 1.00 92.12 97 THR A CA 1
ATOM 745 C C . THR A 1 97 ? -4.716 13.763 -2.403 1.00 92.12 97 THR A C 1
ATOM 747 O O . THR A 1 97 ? -5.260 14.791 -2.010 1.00 92.12 97 THR A O 1
ATOM 750 N N . GLY A 1 98 ? -5.019 12.564 -1.892 1.00 89.19 98 GLY A N 1
ATOM 751 C CA . GLY A 1 98 ? -6.156 12.326 -0.996 1.00 89.19 98 GLY A CA 1
ATOM 752 C C . GLY A 1 98 ? -7.532 12.486 -1.666 1.00 89.19 98 GLY A C 1
ATOM 753 O O . GLY A 1 98 ? -8.555 12.269 -1.019 1.00 89.19 98 GLY A O 1
ATOM 754 N N . GLY A 1 99 ? -7.578 12.856 -2.951 1.00 85.12 99 GLY A N 1
ATOM 755 C CA . GLY A 1 99 ? -8.797 13.041 -3.730 1.00 85.12 99 GLY A CA 1
ATOM 756 C C . GLY A 1 99 ? -9.076 11.866 -4.664 1.00 85.12 99 GLY A C 1
ATOM 757 O O . GLY A 1 99 ? -8.188 11.107 -5.039 1.00 85.12 99 GLY A O 1
ATOM 758 N N . TYR A 1 100 ? -10.332 11.728 -5.081 1.00 82.69 100 TYR A N 1
ATOM 759 C CA . TYR A 1 100 ? -10.715 10.859 -6.192 1.00 82.69 100 TYR A CA 1
ATOM 760 C C . TYR A 1 100 ? -11.145 11.722 -7.376 1.00 82.69 100 TYR A C 1
ATOM 762 O O . TYR A 1 100 ? -11.814 12.741 -7.197 1.00 82.69 100 TYR A O 1
ATOM 770 N N . GLY A 1 101 ? -10.791 11.305 -8.594 1.00 76.62 101 GLY A N 1
ATOM 771 C CA . GLY A 1 101 ? -11.258 11.987 -9.797 1.00 76.62 101 GLY A CA 1
ATOM 772 C C . GLY A 1 101 ? -12.787 11.971 -9.875 1.00 76.62 101 GLY A C 1
ATOM 773 O O . GLY A 1 101 ? -13.408 10.917 -9.715 1.00 76.62 101 GLY A O 1
ATOM 774 N N . LEU A 1 102 ? -13.397 13.127 -10.144 1.00 75.12 102 LEU A N 1
ATOM 775 C CA . LEU A 1 102 ? -14.809 13.195 -10.519 1.00 75.12 102 LEU A CA 1
ATOM 776 C C . LEU A 1 102 ? -14.980 12.495 -11.871 1.00 75.12 102 LEU A C 1
ATOM 778 O O . LEU A 1 102 ? -14.345 12.873 -12.855 1.00 75.12 102 LEU A O 1
ATOM 782 N N . ARG A 1 103 ? -15.824 11.463 -11.917 1.00 70.19 103 ARG A N 1
ATOM 783 C CA . ARG A 1 103 ? -16.085 10.669 -13.121 1.00 70.19 103 ARG A CA 1
ATOM 784 C C . ARG A 1 103 ? -17.562 10.762 -13.488 1.00 70.19 103 ARG A C 1
ATOM 786 O O . ARG A 1 103 ? -18.425 10.654 -12.621 1.00 70.19 103 ARG A O 1
ATOM 793 N N . GLY A 1 104 ? -17.834 10.964 -14.775 1.00 58.34 104 GLY A N 1
ATOM 794 C CA . GLY A 1 104 ? -19.145 10.691 -15.358 1.00 58.34 104 GLY A CA 1
ATOM 795 C C . GLY A 1 104 ? -19.290 9.199 -15.662 1.00 58.34 104 GLY A C 1
ATOM 796 O O . GLY A 1 104 ? -18.286 8.516 -15.867 1.00 58.34 104 GLY A O 1
ATOM 797 N N . PHE A 1 105 ? -20.539 8.732 -15.745 1.00 56.34 105 PHE A N 1
ATOM 798 C CA . PHE A 1 105 ? -20.927 7.318 -15.881 1.00 56.34 105 PHE A CA 1
ATOM 799 C C . PHE A 1 105 ? -20.643 6.461 -14.628 1.00 56.34 105 PHE A C 1
ATOM 801 O O . PHE A 1 105 ? -19.921 6.869 -13.722 1.00 56.34 105 PHE A O 1
ATOM 808 N N . GLY A 1 106 ? -21.327 5.313 -14.534 1.00 64.69 106 GLY A N 1
ATOM 809 C CA . GLY A 1 106 ? -21.367 4.459 -13.339 1.00 64.69 106 GLY A CA 1
ATOM 810 C C . GLY A 1 106 ? -20.136 3.561 -13.165 1.00 64.69 106 GLY A C 1
ATOM 811 O O . GLY A 1 106 ? -18.999 3.994 -13.332 1.00 64.69 106 GLY A O 1
ATOM 812 N N . THR A 1 107 ? -20.354 2.292 -12.814 1.00 62.56 107 THR A N 1
ATOM 813 C CA . THR A 1 107 ? -19.287 1.306 -12.565 1.00 62.56 107 THR A CA 1
ATOM 814 C C . THR A 1 107 ? -18.490 0.982 -13.838 1.00 62.56 107 THR A C 1
ATOM 816 O O . THR A 1 107 ? -18.813 0.055 -14.576 1.00 62.56 107 THR A O 1
ATOM 819 N N . MET A 1 108 ? -17.432 1.750 -14.098 1.00 58.12 108 MET A N 1
ATOM 820 C CA . MET A 1 108 ? -16.536 1.588 -15.250 1.00 58.12 108 MET A CA 1
ATOM 821 C C . MET A 1 108 ? -15.300 0.751 -14.877 1.00 58.12 108 MET A C 1
ATOM 823 O O . MET A 1 108 ? -14.632 1.057 -13.891 1.00 58.12 108 MET A O 1
ATOM 827 N N . GLY A 1 109 ? -14.963 -0.260 -15.693 1.00 59.47 109 GLY A N 1
ATOM 828 C CA . GLY A 1 109 ? -13.752 -1.093 -15.537 1.00 59.47 109 GLY A CA 1
ATOM 829 C C . GLY A 1 109 ? -13.943 -2.447 -14.831 1.00 59.47 109 GLY A C 1
ATOM 830 O O . GLY A 1 109 ? -13.053 -2.892 -14.109 1.00 59.47 109 GLY A O 1
ATOM 831 N N . GLY A 1 110 ? -15.109 -3.084 -14.972 1.00 61.94 110 GLY A N 1
ATOM 832 C CA . GLY A 1 110 ? -15.446 -4.283 -14.194 1.00 61.94 110 GLY A CA 1
ATOM 833 C C . GLY A 1 110 ? -14.770 -5.601 -14.632 1.00 61.94 110 GLY A C 1
ATOM 834 O O . GLY A 1 110 ? -14.207 -5.654 -15.726 1.00 61.94 110 GLY A O 1
ATOM 835 N N . PRO A 1 111 ? -14.902 -6.682 -13.828 1.00 63.31 111 PRO A N 1
ATOM 836 C CA . PRO A 1 111 ? -15.534 -6.710 -12.500 1.00 63.31 111 PRO A CA 1
ATOM 837 C C . PRO A 1 111 ? -14.798 -7.534 -11.410 1.00 63.31 111 PRO A C 1
ATOM 839 O O . PRO A 1 111 ? -14.710 -8.757 -11.469 1.00 63.31 111 PRO A O 1
ATOM 842 N N . THR A 1 112 ? -14.42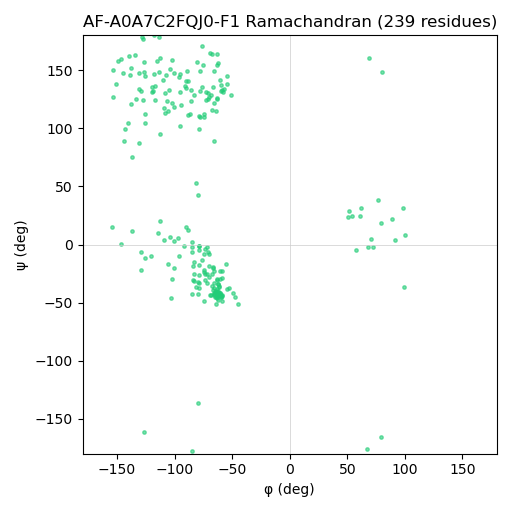9 -6.871 -10.313 1.00 59.69 112 THR A N 1
ATOM 843 C CA . THR A 1 112 ? -14.472 -7.448 -8.955 1.00 59.69 112 THR A CA 1
ATOM 844 C C . THR A 1 112 ? -15.187 -6.430 -8.077 1.00 59.69 112 THR A C 1
ATOM 846 O O . THR A 1 112 ? -14.560 -5.494 -7.576 1.00 59.69 112 THR A O 1
ATOM 849 N N . PRO A 1 113 ? -16.522 -6.521 -8.026 1.00 66.44 113 PRO A N 1
ATOM 850 C CA . PRO A 1 113 ? -17.138 -7.196 -6.881 1.00 66.44 113 PRO A CA 1
ATOM 851 C C . PRO A 1 113 ? -18.259 -8.187 -7.263 1.00 66.44 113 PRO A C 1
ATOM 853 O O . PRO A 1 113 ? -18.782 -8.141 -8.371 1.00 66.44 113 PRO A O 1
ATOM 856 N N . HIS A 1 114 ? -18.608 -9.075 -6.321 1.00 62.81 114 HIS A N 1
ATOM 857 C CA . HIS A 1 114 ? -19.764 -9.984 -6.373 1.00 62.81 114 HIS A CA 1
ATOM 858 C C . HIS A 1 114 ? -20.227 -10.347 -4.946 1.00 62.81 114 HIS A C 1
ATOM 860 O O . HIS A 1 114 ? -19.434 -10.904 -4.190 1.00 62.81 114 HIS A O 1
ATOM 866 N N . PHE A 1 115 ? -21.516 -10.168 -4.621 1.00 70.25 115 PHE A N 1
ATOM 867 C CA . PHE A 1 115 ? -22.314 -11.113 -3.808 1.00 70.25 115 PHE A CA 1
ATOM 868 C C . PHE A 1 115 ? -23.828 -11.226 -4.180 1.00 70.25 115 PHE A C 1
ATOM 870 O O . PHE A 1 115 ? -24.531 -11.958 -3.495 1.00 70.25 115 PHE A O 1
ATOM 877 N N . ASP A 1 116 ? -24.471 -10.571 -5.158 1.00 61.19 116 ASP A N 1
ATOM 878 C CA . ASP A 1 116 ? -24.075 -9.836 -6.373 1.00 61.19 116 ASP A CA 1
ATOM 879 C C . ASP A 1 116 ? -24.922 -8.550 -6.551 1.00 61.19 116 ASP A C 1
ATOM 881 O O . ASP A 1 116 ? -26.078 -8.503 -6.138 1.00 61.19 116 ASP A O 1
ATOM 885 N N . THR A 1 117 ? -24.405 -7.435 -7.075 1.00 58.78 117 THR A N 1
ATOM 886 C CA . THR A 1 117 ? -22.999 -7.124 -7.391 1.00 58.78 117 THR A CA 1
ATOM 887 C C . THR A 1 117 ? -22.086 -6.766 -6.204 1.00 58.78 117 THR A C 1
ATOM 889 O O . THR A 1 117 ? -20.876 -6.781 -6.364 1.00 58.78 117 THR A O 1
ATOM 892 N N . ILE A 1 118 ? -22.484 -6.461 -4.965 1.00 59.66 118 ILE A N 1
ATOM 893 C CA . ILE A 1 118 ? -23.795 -6.266 -4.319 1.00 59.66 118 ILE A CA 1
ATOM 894 C C . ILE A 1 118 ? -24.585 -5.094 -4.923 1.00 59.66 118 ILE A C 1
ATOM 896 O O . ILE A 1 118 ? -23.994 -4.144 -5.435 1.00 59.66 118 ILE A O 1
ATOM 900 N N . VAL A 1 119 ? -25.915 -5.129 -4.780 1.00 73.00 119 VAL A N 1
ATOM 901 C CA . VAL A 1 119 ? -26.774 -3.932 -4.794 1.00 73.00 119 VAL A CA 1
ATOM 902 C C . VAL A 1 119 ? -27.481 -3.774 -3.439 1.00 73.00 119 VAL A C 1
ATOM 904 O O . VAL A 1 119 ? -28.185 -4.679 -3.004 1.00 73.00 119 VAL A O 1
ATOM 907 N N . VAL A 1 120 ? -27.332 -2.613 -2.785 1.00 68.38 120 VAL A N 1
ATOM 908 C CA . VAL A 1 120 ? -28.156 -2.184 -1.635 1.00 68.38 120 VAL A CA 1
ATOM 909 C C . VAL A 1 120 ? -28.597 -0.738 -1.852 1.00 68.38 120 VAL A C 1
ATOM 911 O O . VAL A 1 120 ? -27.778 0.148 -2.083 1.00 68.38 120 VAL A O 1
ATOM 914 N N . VAL A 1 121 ? -29.909 -0.517 -1.786 1.00 67.44 121 VAL A N 1
ATOM 915 C CA . VAL A 1 121 ? -30.608 0.754 -2.037 1.00 67.44 121 VAL A CA 1
ATOM 916 C C . VAL A 1 121 ? -31.914 0.705 -1.221 1.00 67.44 121 VAL A C 1
ATOM 918 O O . VAL A 1 121 ? -32.487 -0.376 -1.098 1.00 67.44 121 VAL A O 1
ATOM 921 N N . PRO A 1 122 ? -32.478 1.826 -0.750 1.00 64.00 122 PRO A N 1
ATOM 922 C CA . PRO A 1 122 ? -31.869 2.824 0.131 1.00 64.00 122 PRO A CA 1
ATOM 923 C C . PRO A 1 122 ? -32.762 3.102 1.369 1.00 64.00 122 PRO A C 1
ATOM 925 O O . PRO A 1 122 ? -33.918 2.687 1.429 1.00 64.00 122 PRO A O 1
ATOM 928 N N . SER A 1 123 ? -32.304 3.954 2.294 1.00 68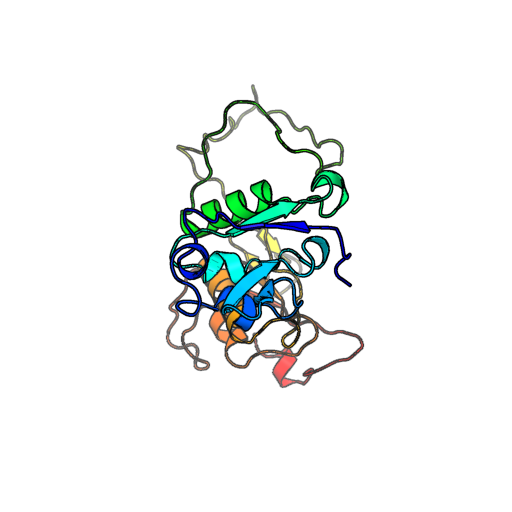.38 123 SER A N 1
ATOM 929 C CA . SER A 1 123 ? -33.254 4.782 3.055 1.00 68.38 123 SER A CA 1
ATOM 930 C C . SER A 1 123 ? -33.683 5.960 2.170 1.00 68.38 123 SER A C 1
ATOM 932 O O . SER A 1 123 ? -32.924 6.907 1.999 1.00 68.38 123 SER A O 1
ATOM 934 N N . GLN A 1 124 ? -34.856 5.889 1.535 1.00 71.12 124 GLN A N 1
ATOM 935 C CA . GLN A 1 124 ? -35.420 7.008 0.748 1.00 71.12 124 GLN A CA 1
ATOM 936 C C . GLN A 1 124 ? -36.534 7.757 1.487 1.00 71.12 124 GLN A C 1
ATOM 938 O O . GLN A 1 124 ? -36.728 8.946 1.260 1.00 71.12 124 GLN A O 1
ATOM 943 N N . LEU A 1 125 ? -37.262 7.052 2.356 1.00 71.31 125 LEU A N 1
ATOM 944 C CA . LEU A 1 125 ? -38.402 7.568 3.124 1.00 71.31 125 LEU A CA 1
ATOM 945 C C . LEU A 1 125 ? -38.292 7.269 4.628 1.00 71.31 125 LEU A C 1
ATOM 947 O O . LEU A 1 125 ? -39.140 7.711 5.398 1.00 71.31 125 LEU A O 1
ATOM 951 N N . ALA A 1 126 ? -37.287 6.497 5.051 1.00 70.31 126 ALA A N 1
ATOM 952 C CA . ALA A 1 126 ? -37.088 6.162 6.454 1.00 70.31 126 ALA A CA 1
ATOM 953 C C . ALA A 1 126 ? -36.200 7.209 7.142 1.00 70.31 126 ALA A C 1
ATOM 955 O O . ALA A 1 126 ? -35.309 7.799 6.533 1.00 70.31 126 ALA A O 1
ATOM 956 N N . SER A 1 127 ? -36.436 7.420 8.434 1.00 75.94 127 SER A N 1
ATOM 957 C CA . SER A 1 127 ? -35.546 8.215 9.280 1.00 75.94 127 SER A CA 1
ATOM 958 C C . SER A 1 127 ? -34.492 7.303 9.923 1.00 75.94 127 SER A C 1
ATOM 960 O O . SER A 1 127 ? -34.866 6.245 10.431 1.00 75.94 127 SER A O 1
ATOM 962 N N . PRO A 1 128 ? -33.207 7.700 9.972 1.00 74.19 128 PRO A N 1
ATOM 963 C CA . PRO A 1 128 ? -32.646 8.929 9.413 1.00 74.19 128 PRO A CA 1
ATOM 964 C C . PRO A 1 128 ? -32.494 8.878 7.881 1.00 74.19 128 PRO A C 1
ATOM 966 O O . PRO A 1 128 ? -32.322 7.814 7.280 1.00 74.19 128 PRO A O 1
ATOM 969 N N . ALA A 1 129 ? -32.513 10.062 7.266 1.00 80.56 129 ALA A N 1
ATOM 970 C CA . ALA A 1 129 ? -32.151 10.227 5.863 1.00 80.56 129 ALA A CA 1
ATOM 971 C C . ALA A 1 129 ? -30.667 9.852 5.628 1.00 80.56 129 ALA A C 1
ATOM 973 O O . ALA A 1 129 ? -29.859 9.949 6.559 1.00 80.56 129 ALA A O 1
ATOM 974 N N . PRO A 1 130 ? -30.278 9.443 4.405 1.00 81.94 130 PRO A N 1
ATOM 975 C CA . PRO A 1 130 ? -28.879 9.217 4.059 1.00 81.94 130 PRO A CA 1
ATOM 976 C C . PRO A 1 130 ? -28.054 10.489 4.257 1.00 81.94 130 PRO A C 1
ATOM 978 O O . PRO A 1 130 ? -28.445 11.555 3.784 1.00 81.94 130 PRO A O 1
ATOM 981 N N . ARG A 1 131 ? -26.902 10.356 4.919 1.00 82.00 131 ARG A N 1
ATOM 982 C CA . ARG A 1 131 ? -25.969 11.467 5.137 1.00 82.00 131 ARG A CA 1
ATOM 983 C C . ARG A 1 131 ? -25.365 11.942 3.819 1.00 82.00 131 ARG A C 1
ATOM 985 O O . ARG A 1 131 ? -24.911 11.125 3.013 1.00 82.00 131 ARG A O 1
ATOM 992 N N . ASP A 1 132 ? -25.301 13.253 3.618 1.00 83.81 132 ASP A N 1
ATOM 993 C CA . ASP A 1 132 ? -24.587 13.837 2.484 1.00 83.81 132 ASP A CA 1
ATOM 994 C C . ASP A 1 132 ? -23.073 13.759 2.728 1.00 83.81 132 ASP A C 1
ATOM 996 O O . ASP A 1 132 ? -22.520 14.498 3.542 1.00 83.81 132 ASP A O 1
ATOM 1000 N N . LYS A 1 133 ? -22.385 12.897 1.970 1.00 80.94 133 LYS A N 1
ATOM 1001 C CA . LYS A 1 133 ? -20.929 12.678 2.052 1.00 80.94 133 LYS A CA 1
ATOM 1002 C C . LYS A 1 133 ? -20.065 13.942 1.889 1.00 80.94 133 LYS A C 1
ATOM 1004 O O . LYS A 1 133 ? -18.874 13.881 2.177 1.00 80.94 133 LYS A O 1
ATOM 1009 N N . TYR A 1 134 ? -20.611 15.043 1.364 1.00 81.31 134 TYR A N 1
ATOM 1010 C CA . TYR A 1 134 ? -19.903 16.320 1.218 1.00 81.31 134 TYR A CA 1
ATOM 1011 C C . TYR A 1 134 ? -20.167 17.301 2.372 1.00 81.31 134 TYR A C 1
ATOM 1013 O O . TYR A 1 134 ? -19.521 18.346 2.432 1.00 81.31 134 TYR A O 1
ATOM 1021 N N . ARG A 1 135 ? -21.128 17.008 3.259 1.00 85.81 135 ARG A N 1
ATOM 1022 C CA . ARG A 1 135 ? -21.606 17.928 4.310 1.00 85.81 135 ARG A CA 1
ATOM 1023 C C . ARG A 1 135 ? -21.638 17.313 5.706 1.00 85.81 135 ARG A C 1
ATOM 1025 O O . ARG A 1 135 ? -21.638 18.053 6.684 1.00 85.81 135 ARG A O 1
ATOM 1032 N N . GLU A 1 136 ? -21.693 15.990 5.799 1.00 88.81 136 GLU A N 1
ATOM 1033 C CA . GLU A 1 136 ? -21.883 15.239 7.034 1.00 88.81 136 GLU A CA 1
ATOM 1034 C C . GLU A 1 136 ? -20.846 14.121 7.150 1.00 88.81 136 GLU A C 1
ATOM 1036 O O . GLU A 1 136 ? -20.627 13.348 6.216 1.00 88.81 136 GLU A O 1
ATOM 1041 N N . GLU A 1 137 ? -20.239 13.989 8.327 1.00 85.50 137 GLU A N 1
ATOM 1042 C CA . GLU A 1 137 ? -19.331 12.879 8.612 1.00 85.50 137 GLU A CA 1
ATOM 1043 C C . GLU A 1 137 ? -20.102 11.584 8.906 1.00 85.50 137 GLU A C 1
ATOM 1045 O O . GLU A 1 137 ? -21.208 11.598 9.456 1.00 85.50 137 GLU A O 1
ATOM 1050 N N . CYS A 1 138 ? -19.498 10.444 8.572 1.00 88.06 138 CYS A N 1
ATOM 1051 C CA . CYS A 1 138 ? -19.971 9.119 8.961 1.00 88.06 138 CYS A CA 1
ATOM 1052 C C . CYS A 1 138 ? -19.019 8.550 10.017 1.00 88.06 138 CYS A C 1
ATOM 1054 O O . CYS A 1 138 ? -17.807 8.557 9.799 1.00 88.06 138 CYS A O 1
ATOM 1056 N N . ASN A 1 139 ? -19.543 8.041 11.138 1.00 91.00 139 ASN A N 1
ATOM 1057 C CA . ASN A 1 139 ? -18.700 7.300 12.073 1.00 91.00 139 ASN A CA 1
ATOM 1058 C C . ASN A 1 139 ? -18.325 5.955 11.436 1.00 91.00 139 ASN A C 1
ATOM 1060 O O . ASN A 1 139 ? -19.204 5.209 11.008 1.00 91.00 139 ASN A O 1
ATOM 1064 N N . MET A 1 140 ? -17.025 5.682 11.363 1.00 94.12 140 MET A N 1
ATOM 1065 C CA . MET A 1 140 ? -16.440 4.468 10.790 1.00 94.12 140 MET A CA 1
ATOM 1066 C C . MET A 1 140 ? -15.720 3.623 11.857 1.00 94.12 140 MET A C 1
ATOM 1068 O O . MET A 1 140 ? -14.997 2.689 11.505 1.00 94.12 140 MET A O 1
ATOM 1072 N N . GLU A 1 141 ? -15.891 3.959 13.142 1.00 95.75 141 GLU A N 1
ATOM 1073 C CA . GLU A 1 141 ? -15.302 3.222 14.258 1.00 95.75 141 GLU A CA 1
ATOM 1074 C C . GLU A 1 141 ? -15.774 1.761 14.275 1.00 95.75 141 GLU A C 1
ATOM 1076 O O . GLU A 1 141 ? -16.956 1.465 14.091 1.00 95.75 141 GLU A O 1
ATOM 1081 N N . VAL A 1 142 ? -14.839 0.846 14.530 1.00 95.31 142 VAL A N 1
ATOM 1082 C CA . VAL A 1 142 ? -15.115 -0.572 14.762 1.00 95.31 142 VAL A CA 1
ATOM 1083 C C . VAL A 1 142 ? -14.455 -0.997 16.062 1.00 95.31 142 VAL A C 1
ATOM 1085 O O . VAL A 1 142 ? -13.237 -0.875 16.220 1.00 95.31 142 VAL A O 1
ATOM 1088 N N . VAL A 1 143 ? -15.260 -1.551 16.967 1.00 95.88 143 VAL A N 1
ATOM 1089 C CA . VAL A 1 143 ? -14.795 -2.140 18.222 1.00 95.88 143 VAL A CA 1
ATOM 1090 C C . VAL A 1 143 ? -14.788 -3.658 18.085 1.00 95.88 143 VAL A C 1
ATOM 1092 O O . VAL A 1 143 ? -15.815 -4.269 17.796 1.00 95.88 143 VAL A O 1
ATOM 1095 N N . ILE A 1 144 ? -13.630 -4.281 18.288 1.00 94.69 144 ILE A N 1
ATOM 1096 C CA . ILE A 1 144 ? -13.480 -5.737 18.279 1.00 94.69 144 ILE A CA 1
ATOM 1097 C C . ILE A 1 144 ? -13.305 -6.207 19.722 1.00 94.69 144 ILE A C 1
ATOM 1099 O O . ILE A 1 144 ? -12.303 -5.899 20.371 1.00 94.69 144 ILE A O 1
ATOM 1103 N N . GLY A 1 145 ? -14.289 -6.974 20.194 1.00 95.19 145 GLY A N 1
ATOM 1104 C CA . GLY A 1 145 ? -14.274 -7.645 21.493 1.00 95.19 145 GLY A CA 1
ATOM 1105 C C . GLY A 1 145 ? -14.819 -6.840 22.677 1.00 95.19 145 GLY A C 1
ATOM 1106 O O . GLY A 1 145 ? -14.464 -7.160 23.806 1.00 95.19 145 GLY A O 1
ATOM 1107 N N . GLU A 1 146 ? -15.660 -5.825 22.434 1.00 93.50 146 GLU A N 1
ATOM 1108 C CA . GLU A 1 146 ? -16.169 -4.877 23.449 1.00 93.50 146 GLU A CA 1
ATOM 1109 C C . GLU A 1 146 ? -16.699 -5.551 24.727 1.00 93.50 146 GLU A C 1
ATOM 1111 O O . GLU A 1 146 ? -16.303 -5.158 25.821 1.00 93.50 146 GLU A O 1
ATOM 1116 N N . ASP A 1 147 ? -17.494 -6.616 24.579 1.00 93.44 147 ASP A N 1
ATOM 1117 C CA . ASP A 1 147 ? -18.074 -7.388 25.690 1.00 93.44 147 ASP A CA 1
ATOM 1118 C C . ASP A 1 147 ? -17.375 -8.744 25.939 1.00 93.44 147 ASP A C 1
ATOM 1120 O O . ASP A 1 147 ? -17.855 -9.562 26.725 1.00 93.44 147 ASP A O 1
ATOM 1124 N N . THR A 1 148 ? -16.265 -9.035 25.248 1.00 95.56 148 THR A N 1
ATOM 1125 C CA . THR A 1 148 ? -15.620 -10.367 25.268 1.00 95.56 148 THR A CA 1
ATOM 1126 C C . THR A 1 148 ? -14.179 -10.374 25.775 1.00 95.56 148 THR A C 1
ATOM 1128 O O . THR A 1 148 ? -13.613 -11.451 25.956 1.00 95.56 148 THR A O 1
ATOM 1131 N N . CYS A 1 149 ? -13.547 -9.215 25.974 1.00 94.56 149 CYS A N 1
ATOM 1132 C CA . CYS A 1 149 ? -12.197 -9.129 26.530 1.00 94.56 149 CYS A CA 1
ATOM 1133 C C . CYS A 1 149 ? -11.974 -7.846 27.346 1.00 94.56 149 CYS A C 1
ATOM 1135 O O . CYS A 1 149 ? -12.635 -6.835 27.152 1.00 94.56 149 CYS A O 1
ATOM 1137 N N . GLU A 1 150 ? -10.985 -7.872 28.243 1.00 94.44 150 GLU A N 1
ATOM 1138 C CA . GLU A 1 150 ? -10.632 -6.725 29.100 1.00 94.44 150 GLU A CA 1
ATOM 1139 C C . GLU A 1 150 ? -10.056 -5.524 28.326 1.00 94.44 150 GLU A C 1
ATOM 1141 O O . GLU A 1 150 ? -10.013 -4.407 28.840 1.00 94.44 150 GLU A O 1
ATOM 1146 N N . LYS A 1 151 ? -9.550 -5.757 27.107 1.00 91.25 151 LYS A N 1
ATOM 1147 C CA . LYS A 1 151 ? -8.833 -4.773 26.281 1.00 91.25 151 LYS A CA 1
ATOM 1148 C C . LYS A 1 151 ? -9.297 -4.860 24.818 1.00 91.25 151 LYS A C 1
ATOM 1150 O O . LYS A 1 151 ? -8.571 -5.416 23.990 1.00 91.25 151 LYS A O 1
ATOM 1155 N N . PRO A 1 152 ? -10.497 -4.351 24.489 1.00 94.44 152 PRO A N 1
ATOM 1156 C CA . PRO A 1 152 ? -11.003 -4.360 23.122 1.00 94.44 152 PRO A CA 1
ATOM 1157 C C . PRO A 1 152 ? -10.175 -3.464 22.194 1.00 94.44 152 PRO A C 1
ATOM 1159 O O . PRO A 1 152 ? -9.633 -2.432 22.600 1.00 94.44 152 PRO A O 1
ATOM 1162 N N . ILE A 1 153 ? -10.110 -3.845 20.919 1.00 93.38 153 ILE A N 1
ATOM 1163 C CA . ILE A 1 153 ? -9.457 -3.059 19.865 1.00 93.38 153 ILE A CA 1
ATOM 1164 C C . ILE A 1 153 ? -10.477 -2.050 19.328 1.00 93.38 153 ILE A C 1
ATOM 1166 O O . ILE A 1 153 ? -11.541 -2.459 18.873 1.00 93.38 153 ILE A O 1
ATOM 1170 N N . ARG A 1 154 ? -10.161 -0.749 19.353 1.00 94.31 154 ARG A N 1
ATOM 1171 C CA . ARG A 1 154 ? -11.012 0.339 18.838 1.00 94.31 154 ARG A CA 1
ATOM 1172 C C . ARG A 1 154 ? -10.357 0.983 17.620 1.00 94.31 154 ARG A C 1
ATOM 1174 O O . ARG A 1 154 ? -9.492 1.844 17.755 1.00 94.31 154 ARG A O 1
ATOM 1181 N N . MET A 1 155 ? -10.733 0.535 16.426 1.00 95.75 155 MET A N 1
ATOM 1182 C CA . MET A 1 155 ? -10.215 1.082 15.170 1.00 95.75 155 MET A CA 1
ATOM 1183 C C . MET A 1 155 ? -11.061 2.267 14.715 1.00 95.75 155 MET A C 1
ATOM 1185 O O . MET A 1 155 ? -12.283 2.193 14.761 1.00 95.75 155 MET A O 1
ATOM 1189 N N . LYS A 1 156 ? -10.437 3.322 14.184 1.00 95.44 156 LYS A N 1
ATOM 1190 C CA . LYS A 1 156 ? -11.142 4.487 13.616 1.00 95.44 156 LYS A CA 1
ATOM 1191 C C . LYS A 1 156 ? -11.774 4.205 12.243 1.00 95.44 156 LYS A C 1
ATOM 1193 O O . LYS A 1 156 ? -12.710 4.899 11.854 1.00 95.44 156 LYS A O 1
ATOM 1198 N N . TYR A 1 157 ? -11.265 3.209 11.515 1.00 95.50 157 TYR A N 1
ATOM 1199 C CA . TYR A 1 157 ? -11.796 2.769 10.222 1.00 95.50 157 TYR A CA 1
ATOM 1200 C C . TYR A 1 157 ? -11.818 1.231 10.135 1.00 95.50 157 TYR A C 1
ATOM 1202 O O . TYR A 1 157 ? -10.952 0.585 10.729 1.00 95.50 157 TYR A O 1
ATOM 1210 N N . PRO A 1 158 ? -12.733 0.626 9.350 1.00 95.00 158 PRO A N 1
ATOM 1211 C CA . PRO A 1 158 ? -12.925 -0.826 9.244 1.00 95.00 158 PRO A CA 1
ATOM 1212 C C . PRO A 1 158 ? -11.891 -1.504 8.321 1.00 95.00 158 PRO A C 1
ATOM 1214 O O . PRO A 1 158 ? -12.240 -2.340 7.488 1.00 95.00 158 PRO A O 1
ATOM 1217 N N . PHE A 1 159 ? -10.619 -1.118 8.414 1.00 94.75 159 PHE A N 1
ATOM 1218 C CA . PHE A 1 159 ? -9.554 -1.611 7.539 1.00 94.75 159 PHE A CA 1
ATOM 1219 C C . PHE A 1 159 ? -8.387 -2.173 8.352 1.00 94.75 159 PHE A C 1
ATOM 1221 O O . PHE A 1 159 ? -8.169 -1.804 9.501 1.00 94.75 159 PHE A O 1
ATOM 1228 N N . MET A 1 160 ? -7.603 -3.047 7.728 1.00 95.31 160 MET A N 1
ATOM 1229 C CA . MET A 1 160 ? -6.302 -3.471 8.232 1.00 95.31 160 MET A CA 1
ATOM 1230 C C . MET A 1 160 ? -5.352 -3.697 7.062 1.00 95.31 160 MET A C 1
ATOM 1232 O O . MET A 1 160 ? -5.781 -4.133 5.991 1.00 95.31 160 MET A O 1
ATOM 1236 N N . PHE A 1 161 ? -4.062 -3.445 7.261 1.00 95.94 161 PHE A N 1
ATOM 1237 C CA . PHE A 1 161 ? -3.060 -3.921 6.318 1.00 95.94 161 PHE A CA 1
ATOM 1238 C C . PHE A 1 161 ? -2.908 -5.441 6.476 1.00 95.94 161 PHE A C 1
ATOM 1240 O O . PHE A 1 161 ? -2.785 -5.925 7.608 1.00 95.94 161 PHE A O 1
ATOM 1247 N N . PRO A 1 162 ? -2.942 -6.212 5.374 1.00 95.00 162 PRO A N 1
ATOM 1248 C CA . PRO A 1 162 ? -2.817 -7.659 5.436 1.00 95.00 162 PRO A CA 1
ATOM 1249 C C . PRO A 1 162 ? -1.415 -8.075 5.891 1.00 95.00 162 PRO A C 1
ATOM 1251 O O . PRO A 1 162 ? -0.458 -7.299 5.864 1.00 95.00 162 PRO A O 1
ATOM 1254 N N . ALA A 1 163 ? -1.302 -9.334 6.296 1.00 93.56 163 ALA A N 1
ATOM 1255 C CA . ALA A 1 163 ? -0.057 -9.937 6.738 1.00 93.56 163 ALA A CA 1
ATOM 1256 C C . ALA A 1 163 ? 0.967 -10.000 5.584 1.00 93.56 163 ALA A C 1
ATOM 1258 O O . ALA A 1 163 ? 0.741 -10.681 4.586 1.00 93.56 163 ALA A O 1
ATOM 1259 N N . MET A 1 164 ? 2.084 -9.275 5.703 1.00 93.69 164 MET A N 1
ATOM 1260 C CA . MET A 1 164 ? 3.116 -9.168 4.657 1.00 93.69 164 MET A CA 1
ATOM 1261 C C . MET A 1 164 ? 4.509 -9.174 5.292 1.00 93.69 164 MET A C 1
ATOM 1263 O O . MET A 1 164 ? 4.920 -8.179 5.884 1.00 93.69 164 MET A O 1
ATOM 1267 N N . SER A 1 165 ? 5.230 -10.291 5.200 1.00 92.06 165 SER A N 1
ATOM 1268 C CA . SER A 1 165 ? 6.456 -10.515 5.974 1.00 92.06 165 SER A CA 1
ATOM 1269 C C . SER A 1 165 ? 7.563 -9.492 5.703 1.00 92.06 165 SER A C 1
ATOM 1271 O O . SER A 1 165 ? 7.840 -9.121 4.559 1.00 92.06 165 SER A O 1
ATOM 1273 N N . TYR A 1 166 ? 8.278 -9.106 6.761 1.00 90.38 166 TYR A N 1
ATOM 1274 C CA . TYR A 1 166 ? 9.622 -8.554 6.604 1.00 90.38 166 TYR A CA 1
ATOM 1275 C C . TYR A 1 166 ? 10.510 -9.571 5.863 1.00 90.38 166 TYR A C 1
ATOM 1277 O O . TYR A 1 166 ? 10.451 -10.771 6.134 1.00 90.38 166 TYR A O 1
ATOM 1285 N N . GLY A 1 167 ? 11.258 -9.105 4.862 1.00 88.75 167 GLY A N 1
ATOM 1286 C CA . GLY A 1 167 ? 11.989 -9.946 3.907 1.00 88.75 167 GLY A CA 1
ATOM 1287 C C . GLY A 1 167 ? 11.262 -10.123 2.568 1.00 88.75 167 GLY A C 1
ATOM 1288 O O . GLY A 1 167 ? 11.915 -10.093 1.529 1.00 88.75 167 GLY A O 1
ATOM 1289 N N . ALA A 1 168 ? 9.925 -10.215 2.560 1.00 91.62 168 ALA A N 1
ATOM 1290 C CA . ALA A 1 168 ? 9.131 -10.019 1.339 1.00 91.62 168 ALA A CA 1
ATOM 1291 C C . ALA A 1 168 ? 8.910 -8.520 1.062 1.00 91.62 168 ALA A C 1
ATOM 1293 O O . ALA A 1 168 ? 8.947 -8.078 -0.085 1.00 91.62 168 ALA A O 1
ATOM 1294 N N . LEU A 1 169 ? 8.732 -7.735 2.129 1.00 94.31 169 LEU A N 1
ATOM 1295 C CA . LEU A 1 169 ? 8.809 -6.277 2.126 1.00 94.31 169 LEU A CA 1
ATOM 1296 C C . LEU A 1 169 ? 10.133 -5.800 2.739 1.00 94.31 169 LEU A C 1
ATOM 1298 O O . LEU A 1 169 ? 10.682 -6.442 3.640 1.00 94.31 169 LEU A O 1
ATOM 1302 N N . SER A 1 170 ? 10.613 -4.636 2.287 1.00 94.75 170 SER A N 1
ATOM 1303 C CA . SER A 1 170 ? 11.741 -3.948 2.926 1.00 94.75 170 SER A CA 1
ATOM 1304 C C . SER A 1 170 ? 11.353 -3.404 4.306 1.00 94.75 170 SER A C 1
ATOM 1306 O O . SER A 1 170 ? 10.168 -3.284 4.642 1.00 94.75 170 SER A O 1
ATOM 1308 N N . ARG A 1 171 ? 12.356 -3.034 5.109 1.00 95.31 171 ARG A N 1
ATOM 1309 C CA . ARG A 1 171 ? 12.136 -2.436 6.431 1.00 95.31 171 ARG A CA 1
ATOM 1310 C C . ARG A 1 171 ? 11.351 -1.126 6.320 1.00 95.31 171 ARG A C 1
ATOM 1312 O O . ARG A 1 171 ? 10.420 -0.889 7.078 1.00 95.31 171 ARG A O 1
ATOM 1319 N N . GLU A 1 172 ? 11.685 -0.306 5.334 1.00 96.31 172 GLU A N 1
ATOM 1320 C CA . GLU A 1 172 ? 11.077 0.999 5.063 1.00 96.31 172 GLU A CA 1
ATOM 1321 C C . GLU A 1 172 ? 9.593 0.841 4.717 1.00 96.31 172 GLU A C 1
ATOM 1323 O O . GLU A 1 172 ? 8.762 1.595 5.218 1.00 96.31 172 GLU A O 1
ATOM 1328 N N . ALA A 1 173 ? 9.244 -0.184 3.930 1.00 95.69 173 ALA A N 1
ATOM 1329 C CA . ALA A 1 173 ? 7.856 -0.511 3.616 1.00 95.69 173 ALA A CA 1
ATOM 1330 C C . ALA A 1 173 ? 7.070 -0.968 4.861 1.00 95.69 173 ALA A C 1
ATOM 1332 O O . ALA A 1 173 ? 5.952 -0.498 5.073 1.00 95.69 173 ALA A O 1
ATOM 1333 N N . ARG A 1 174 ? 7.654 -1.815 5.727 1.00 96.12 174 ARG A N 1
ATOM 1334 C CA . ARG A 1 174 ? 7.042 -2.196 7.020 1.00 96.12 174 ARG A CA 1
ATOM 1335 C C . ARG A 1 174 ? 6.783 -0.975 7.910 1.00 96.12 174 ARG A C 1
ATOM 1337 O O . ARG A 1 174 ? 5.671 -0.796 8.401 1.00 96.12 174 ARG A O 1
ATOM 1344 N N . LEU A 1 175 ? 7.778 -0.101 8.072 1.00 96.38 175 LEU A N 1
ATOM 1345 C CA . LEU A 1 175 ? 7.655 1.098 8.906 1.00 96.38 175 LEU A CA 1
ATOM 1346 C C . LEU A 1 175 ? 6.669 2.122 8.323 1.00 96.38 175 LEU A C 1
ATOM 1348 O O . LEU A 1 175 ? 5.918 2.735 9.079 1.00 96.38 175 LEU A O 1
ATOM 1352 N N . ALA A 1 176 ? 6.597 2.267 6.997 1.00 96.69 176 ALA A N 1
ATOM 1353 C CA . ALA A 1 176 ? 5.591 3.104 6.346 1.00 96.69 176 ALA A CA 1
ATOM 1354 C C . ALA A 1 176 ? 4.159 2.611 6.626 1.00 96.69 176 ALA A C 1
ATOM 1356 O O . ALA A 1 176 ? 3.288 3.426 6.935 1.00 96.69 176 ALA A O 1
ATOM 1357 N N . LEU A 1 177 ? 3.920 1.293 6.590 1.00 96.62 177 LEU A N 1
ATOM 1358 C CA . LEU A 1 177 ? 2.627 0.693 6.947 1.00 96.62 177 LEU A CA 1
ATOM 1359 C C . LEU A 1 177 ? 2.280 0.909 8.427 1.00 96.62 177 LEU A C 1
ATOM 1361 O O . LEU A 1 177 ? 1.145 1.261 8.738 1.00 96.62 177 LEU A O 1
ATOM 1365 N N . ALA A 1 178 ? 3.251 0.777 9.335 1.00 96.44 178 ALA A N 1
ATOM 1366 C CA . ALA A 1 178 ? 3.060 1.047 10.761 1.00 96.44 178 ALA A CA 1
ATOM 1367 C C . ALA A 1 178 ? 2.686 2.516 11.032 1.00 96.44 178 ALA A C 1
ATOM 1369 O O . ALA A 1 178 ? 1.698 2.800 11.709 1.00 96.44 178 ALA A O 1
ATOM 1370 N N . ILE A 1 179 ? 3.414 3.463 10.434 1.00 97.00 179 ILE A N 1
ATOM 1371 C CA . ILE A 1 179 ? 3.127 4.901 10.550 1.00 97.00 179 ILE A CA 1
ATOM 1372 C C . ILE A 1 179 ? 1.761 5.241 9.933 1.00 97.00 179 ILE A C 1
ATOM 1374 O O . ILE A 1 179 ? 1.006 6.040 10.494 1.00 97.00 179 ILE A O 1
ATOM 1378 N N . ALA A 1 180 ? 1.410 4.633 8.795 1.00 96.56 180 ALA A N 1
ATOM 1379 C CA . ALA A 1 180 ? 0.092 4.790 8.186 1.00 96.56 180 ALA A CA 1
ATOM 1380 C C . ALA A 1 180 ? -1.019 4.247 9.100 1.00 96.56 180 ALA A C 1
ATOM 1382 O O . ALA A 1 180 ? -2.036 4.923 9.282 1.00 96.56 180 ALA A O 1
ATOM 1383 N N . ALA A 1 181 ? -0.803 3.086 9.729 1.00 96.94 181 ALA A N 1
ATOM 1384 C CA . ALA A 1 181 ? -1.733 2.494 10.685 1.00 96.94 181 ALA A CA 1
ATOM 1385 C C . ALA A 1 181 ? -1.969 3.422 11.886 1.00 96.94 181 ALA A C 1
ATOM 1387 O O . ALA A 1 181 ? -3.116 3.676 12.255 1.00 96.94 181 ALA A O 1
ATOM 1388 N N . ALA A 1 182 ? -0.905 4.031 12.413 1.00 97.00 182 ALA A N 1
ATOM 1389 C CA . ALA A 1 182 ? -0.983 4.979 13.518 1.00 97.00 182 ALA A CA 1
ATOM 1390 C C . ALA A 1 182 ? -1.721 6.281 13.184 1.00 97.00 182 ALA A C 1
ATOM 1392 O O . ALA A 1 182 ? -2.547 6.750 13.966 1.00 97.00 182 ALA A O 1
ATOM 1393 N N . LYS A 1 183 ? -1.444 6.861 12.010 1.00 96.56 183 LYS A N 1
ATOM 1394 C CA . L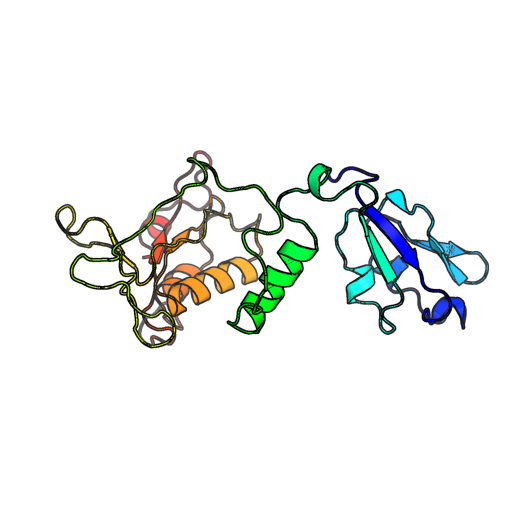YS A 1 183 ? -2.091 8.093 11.523 1.00 96.56 183 LYS A CA 1
ATOM 1395 C C . LYS A 1 183 ? -3.575 7.916 11.204 1.00 96.56 183 LYS A C 1
ATOM 1397 O O . LYS A 1 183 ? -4.318 8.894 11.183 1.00 96.56 183 LYS A O 1
ATOM 1402 N N . THR A 1 184 ? -3.999 6.695 10.888 1.00 95.56 184 THR A N 1
ATOM 1403 C CA . THR A 1 184 ? -5.383 6.407 10.484 1.00 95.56 184 THR A CA 1
ATOM 1404 C C . THR A 1 184 ? -6.191 5.695 11.562 1.00 95.56 184 THR A C 1
ATOM 1406 O O . THR A 1 184 ? -7.413 5.758 11.504 1.00 95.56 184 THR A O 1
ATOM 1409 N N . GLY A 1 185 ? -5.556 5.097 12.574 1.00 96.38 185 GLY A N 1
ATOM 1410 C CA . GLY A 1 185 ? -6.235 4.341 13.627 1.00 96.38 185 GLY A CA 1
ATOM 1411 C C . GLY A 1 185 ? -6.685 2.955 13.179 1.00 96.38 185 GLY A C 1
ATOM 1412 O O . GLY A 1 185 ? -7.782 2.530 13.533 1.00 96.38 185 GLY A O 1
ATOM 1413 N N . VAL A 1 186 ? -5.871 2.276 12.368 1.00 97.12 186 VAL A N 1
ATOM 1414 C CA . VAL A 1 186 ? -6.140 0.918 11.859 1.00 97.12 186 VAL A CA 1
ATOM 1415 C C . VAL A 1 186 ? -5.080 -0.080 12.336 1.00 97.12 186 VAL A C 1
ATOM 1417 O O . VAL A 1 186 ? -4.149 0.274 13.064 1.00 97.12 186 VAL A O 1
ATOM 1420 N N . ILE A 1 187 ? -5.224 -1.345 11.937 1.00 96.31 187 ILE A N 1
ATOM 1421 C CA . ILE A 1 187 ? -4.266 -2.417 12.231 1.00 96.31 187 ILE A CA 1
ATOM 1422 C C . ILE A 1 187 ? -3.190 -2.520 11.130 1.00 96.31 187 ILE A C 1
ATOM 1424 O O . ILE A 1 187 ? -3.514 -2.577 9.943 1.00 96.31 187 ILE A O 1
ATOM 1428 N N . SER A 1 188 ? -1.919 -2.642 11.527 1.00 95.62 188 SER A N 1
ATOM 1429 C CA . SER A 1 188 ? -0.841 -3.259 10.731 1.00 95.62 188 SER A CA 1
ATOM 1430 C C . SER A 1 188 ? -0.670 -4.726 11.143 1.00 95.62 188 SER A C 1
ATOM 1432 O O . SER A 1 188 ? -0.797 -5.042 12.325 1.00 95.62 188 SER A O 1
ATOM 1434 N N . ASN A 1 189 ? -0.359 -5.628 10.207 1.00 95.12 189 ASN A N 1
ATOM 1435 C CA . ASN A 1 189 ? -0.042 -7.030 10.507 1.00 95.12 189 ASN A CA 1
ATOM 1436 C C . ASN A 1 189 ? 1.376 -7.387 10.032 1.00 95.12 189 ASN A C 1
ATOM 1438 O O . ASN A 1 189 ? 1.730 -7.090 8.887 1.00 95.12 189 ASN A O 1
ATOM 1442 N N . THR A 1 190 ? 2.183 -8.013 10.897 1.00 93.44 190 THR A N 1
ATOM 1443 C CA . THR A 1 190 ? 3.620 -8.291 10.675 1.00 93.44 190 THR A CA 1
ATOM 1444 C C . THR A 1 190 ? 3.914 -9.178 9.472 1.00 93.44 190 THR A C 1
ATOM 1446 O O . THR A 1 190 ? 4.986 -9.081 8.875 1.00 93.44 190 THR A O 1
ATOM 1449 N N . GLY A 1 191 ? 2.994 -10.080 9.121 1.00 92.81 191 GLY A N 1
ATOM 1450 C CA . GLY A 1 191 ? 3.364 -11.241 8.321 1.00 92.81 191 GLY A CA 1
ATOM 1451 C C . GLY A 1 191 ? 4.275 -12.213 9.081 1.00 92.81 191 GLY A C 1
ATOM 1452 O O . GLY A 1 191 ? 4.610 -12.015 10.250 1.00 92.81 191 GLY A O 1
ATOM 1453 N N . GLU A 1 192 ? 4.723 -13.252 8.382 1.00 91.00 192 GLU A N 1
ATOM 1454 C CA . GLU A 1 192 ? 5.493 -14.365 8.959 1.00 91.00 192 GLU A CA 1
ATOM 1455 C C . GLU A 1 192 ? 6.981 -14.073 9.215 1.00 91.00 192 GLU A C 1
ATOM 1457 O O . GLU A 1 192 ? 7.700 -14.960 9.655 1.00 91.00 192 GLU A O 1
ATOM 1462 N N . GLY A 1 193 ? 7.473 -12.873 8.892 1.00 85.88 193 GLY A N 1
ATOM 1463 C CA . GLY A 1 193 ? 8.910 -12.551 8.834 1.00 85.88 193 GLY A CA 1
ATOM 1464 C C . GLY A 1 193 ? 9.528 -12.037 10.136 1.00 85.88 193 GLY A C 1
ATOM 1465 O O . GLY A 1 193 ? 10.601 -11.440 10.097 1.00 85.88 193 GLY A O 1
ATOM 1466 N N . GLY A 1 194 ? 8.845 -12.196 11.269 1.00 87.25 194 GLY A N 1
ATOM 1467 C CA . GLY A 1 194 ? 9.180 -11.496 12.510 1.00 87.25 194 GLY A CA 1
ATOM 1468 C C . GLY A 1 194 ? 8.682 -10.041 12.535 1.00 87.25 194 GLY A C 1
ATOM 1469 O O . GLY A 1 194 ? 7.833 -9.642 11.739 1.00 87.25 194 GLY A O 1
ATOM 1470 N N . VAL A 1 195 ? 9.197 -9.259 13.486 1.00 91.06 195 VAL A N 1
ATOM 1471 C CA . VAL A 1 195 ? 8.863 -7.841 13.727 1.00 91.06 195 VAL A CA 1
ATOM 1472 C C . VAL A 1 195 ? 10.110 -6.989 13.501 1.00 91.06 195 VAL A C 1
ATOM 1474 O O . VAL A 1 195 ? 11.193 -7.344 13.964 1.00 91.06 195 VAL A O 1
ATOM 1477 N N . VAL A 1 196 ? 9.959 -5.851 12.821 1.00 92.44 196 VAL A N 1
ATOM 1478 C CA . VAL A 1 196 ? 10.987 -4.798 12.781 1.00 92.44 196 VAL A CA 1
ATOM 1479 C C . VAL A 1 196 ? 10.960 -4.038 14.113 1.00 92.44 196 VAL A C 1
ATOM 1481 O O . VAL A 1 196 ? 9.879 -3.691 14.578 1.00 92.44 196 VAL A O 1
ATOM 1484 N N . GLU A 1 197 ? 12.122 -3.751 14.711 1.00 91.88 197 GLU A N 1
ATOM 1485 C CA . GLU A 1 197 ? 12.245 -3.161 16.061 1.00 91.88 197 GLU A CA 1
ATOM 1486 C C . GLU A 1 197 ? 11.362 -1.922 16.285 1.00 91.88 197 GLU A C 1
ATOM 1488 O O . GLU A 1 197 ? 10.742 -1.786 17.340 1.00 91.88 197 GLU A O 1
ATOM 1493 N N . GLU A 1 198 ? 11.273 -1.028 15.297 1.00 94.94 198 GLU A N 1
ATOM 1494 C CA . GLU A 1 198 ? 10.510 0.215 15.435 1.00 94.94 198 GLU A CA 1
ATOM 1495 C C . GLU A 1 198 ? 9.007 0.066 15.166 1.00 94.94 198 GLU A C 1
ATOM 1497 O O . GLU A 1 198 ? 8.214 0.932 15.537 1.00 94.94 198 GLU A O 1
ATOM 1502 N N . GLU A 1 199 ? 8.592 -1.046 14.557 1.00 94.00 199 GLU A N 1
ATOM 1503 C CA . GLU A 1 199 ? 7.220 -1.253 14.098 1.00 94.00 199 GLU A CA 1
ATOM 1504 C C . GLU A 1 199 ? 6.149 -1.170 15.202 1.00 94.00 199 GLU A C 1
ATOM 1506 O O . GLU A 1 199 ? 5.137 -0.508 14.968 1.00 94.00 199 GLU A O 1
ATOM 1511 N N . PRO A 1 200 ? 6.327 -1.768 16.400 1.00 94.44 200 PRO A N 1
ATOM 1512 C CA . PRO A 1 200 ? 5.292 -1.774 17.433 1.00 94.44 200 PRO A CA 1
ATOM 1513 C C . PRO A 1 200 ? 4.979 -0.369 17.943 1.00 94.44 200 PRO A C 1
ATOM 1515 O O . PRO A 1 200 ? 3.830 0.075 17.919 1.00 94.44 200 PRO A O 1
ATOM 1518 N N . TYR A 1 201 ? 6.013 0.379 18.338 1.00 95.50 201 TYR A N 1
ATOM 1519 C CA . TYR A 1 201 ? 5.811 1.722 18.866 1.00 95.50 201 TYR A CA 1
ATOM 1520 C C . TYR A 1 201 ? 5.439 2.723 17.765 1.00 95.50 201 TYR A C 1
ATOM 1522 O O . TYR A 1 201 ? 4.629 3.609 18.038 1.00 95.50 201 TYR A O 1
ATOM 1530 N N . TYR A 1 202 ? 5.899 2.537 16.519 1.00 96.81 202 TYR A N 1
ATOM 1531 C CA . TYR A 1 202 ? 5.405 3.321 15.382 1.00 96.81 202 TYR A CA 1
ATOM 1532 C C . TYR A 1 202 ? 3.924 3.061 15.104 1.00 96.81 202 TYR A C 1
ATOM 1534 O O . TYR A 1 202 ? 3.181 4.029 14.970 1.00 96.81 202 TYR A O 1
ATOM 1542 N N . ALA A 1 203 ? 3.472 1.801 15.093 1.00 96.19 203 ALA A N 1
ATOM 1543 C CA . ALA A 1 203 ? 2.067 1.441 14.887 1.00 96.19 203 ALA A CA 1
ATOM 1544 C C . ALA A 1 203 ? 1.146 2.010 15.977 1.00 96.19 203 ALA A C 1
ATOM 1546 O O . ALA A 1 203 ? 0.043 2.465 15.675 1.00 96.19 203 ALA A O 1
ATOM 1547 N N . ASN A 1 204 ? 1.606 2.072 17.231 1.00 95.06 204 ASN A N 1
ATOM 1548 C CA . ASN A 1 204 ? 0.864 2.720 18.319 1.00 95.06 204 ASN A CA 1
ATOM 1549 C C . ASN A 1 204 ? 0.975 4.263 18.332 1.00 95.06 204 ASN A C 1
ATOM 1551 O O . ASN A 1 204 ? 0.296 4.921 19.121 1.00 95.06 204 ASN A O 1
ATOM 1555 N N . GLY A 1 205 ? 1.784 4.856 17.448 1.00 96.44 205 GLY A N 1
ATOM 1556 C CA . GLY A 1 205 ? 1.867 6.303 17.231 1.00 96.44 205 GLY A CA 1
ATOM 1557 C C . GLY A 1 205 ? 3.028 7.035 17.904 1.00 96.44 205 GLY A C 1
ATOM 1558 O O . GLY A 1 205 ? 3.060 8.267 17.881 1.00 96.44 205 GLY A O 1
ATOM 1559 N N . TYR A 1 206 ? 3.978 6.319 18.501 1.00 96.88 206 TYR A N 1
ATOM 1560 C CA . TYR A 1 206 ? 5.093 6.879 19.264 1.00 96.88 206 TYR A CA 1
ATOM 1561 C C . TYR A 1 206 ? 6.368 7.035 18.430 1.00 96.88 206 TYR A C 1
ATOM 1563 O O . TYR A 1 206 ? 6.679 6.211 17.578 1.00 96.88 206 TYR A O 1
ATOM 1571 N N . GLU A 1 207 ? 7.155 8.071 18.728 1.00 93.50 207 GLU A N 1
ATOM 1572 C CA . GLU A 1 207 ? 8.440 8.329 18.056 1.00 93.50 207 GLU A CA 1
ATOM 1573 C C . GLU A 1 207 ? 9.539 7.327 18.459 1.00 93.50 207 GLU A C 1
ATOM 1575 O O . GLU A 1 207 ? 10.503 7.131 17.720 1.00 93.50 207 GLU A O 1
ATOM 1580 N N . ARG A 1 208 ? 9.434 6.734 19.656 1.00 92.81 208 ARG A N 1
ATOM 1581 C CA . ARG A 1 208 ? 10.482 5.924 20.298 1.00 92.81 208 ARG A CA 1
ATOM 1582 C C . ARG A 1 208 ? 9.892 4.790 21.136 1.00 92.81 208 ARG A C 1
ATOM 1584 O O . ARG A 1 208 ? 8.760 4.886 21.612 1.00 92.81 208 ARG A O 1
ATOM 1591 N N . SER A 1 209 ? 10.714 3.774 21.395 1.00 91.75 209 SER A N 1
ATOM 1592 C CA . SER A 1 209 ? 10.397 2.612 22.238 1.00 91.75 209 SER A CA 1
ATOM 1593 C C . SER A 1 209 ? 10.012 2.960 23.679 1.00 91.75 209 SER A C 1
ATOM 1595 O O . SER A 1 209 ? 9.287 2.198 24.309 1.00 91.75 209 SER A O 1
ATOM 1597 N N . ASP A 1 210 ? 10.422 4.125 24.196 1.00 92.25 210 ASP A N 1
ATOM 1598 C CA . ASP A 1 210 ? 10.040 4.588 25.537 1.00 92.25 210 ASP A CA 1
ATOM 1599 C C . ASP A 1 210 ? 8.586 5.083 25.648 1.00 92.25 210 ASP A C 1
ATOM 1601 O O . ASP A 1 210 ? 8.128 5.375 26.753 1.00 92.25 210 ASP A O 1
ATOM 1605 N N . ARG A 1 211 ? 7.878 5.197 24.512 1.00 91.75 211 ARG A N 1
ATOM 1606 C CA . ARG A 1 211 ? 6.475 5.626 24.384 1.00 91.75 211 ARG A CA 1
ATOM 1607 C C . ARG A 1 211 ? 6.132 6.939 25.109 1.00 91.75 211 ARG A C 1
ATOM 1609 O O . ARG A 1 211 ? 4.966 7.206 25.392 1.00 91.75 211 ARG A O 1
ATOM 1616 N N . LYS A 1 212 ? 7.113 7.816 25.368 1.00 93.06 212 LYS A N 1
ATOM 1617 C CA . LYS A 1 212 ? 6.866 9.104 26.051 1.00 93.06 212 LYS A CA 1
ATOM 1618 C C . LYS A 1 212 ? 6.281 10.177 25.140 1.00 93.06 212 LYS A C 1
ATOM 1620 O O . LYS A 1 212 ? 5.622 11.095 25.619 1.00 93.06 212 LYS A O 1
ATOM 1625 N N . ARG A 1 213 ? 6.545 10.092 23.834 1.00 94.19 213 ARG A N 1
ATOM 1626 C CA . ARG A 1 213 ? 6.142 11.098 22.846 1.00 94.19 213 ARG A CA 1
ATOM 1627 C C . ARG A 1 213 ? 5.350 10.451 21.719 1.00 94.19 213 ARG A C 1
ATOM 1629 O O . ARG A 1 213 ? 5.922 9.792 20.849 1.00 94.19 213 ARG A O 1
ATOM 1636 N N . LYS A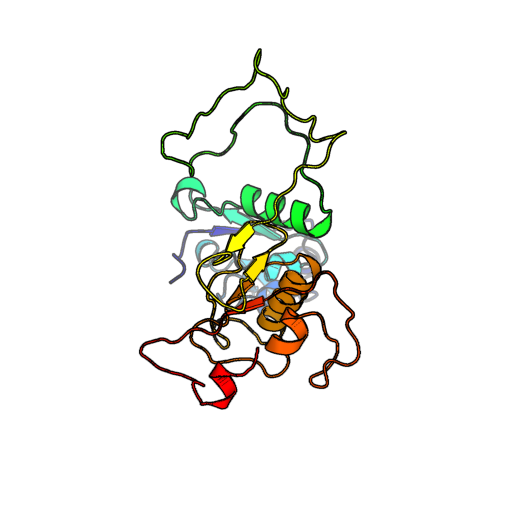 1 214 ? 4.035 10.656 21.746 1.00 95.62 214 LYS A N 1
ATOM 1637 C CA . LYS A 1 214 ? 3.132 10.291 20.655 1.00 95.62 214 LYS A CA 1
ATOM 1638 C C . LYS A 1 214 ? 3.155 11.399 19.599 1.00 95.62 214 LYS A C 1
ATOM 1640 O O . LYS A 1 214 ? 3.080 12.579 19.935 1.00 95.62 214 LYS A O 1
ATOM 1645 N N . ILE A 1 215 ? 3.366 11.018 18.343 1.00 96.88 215 ILE A N 1
ATOM 1646 C CA . ILE A 1 215 ? 3.515 11.922 17.189 1.00 96.88 215 ILE A CA 1
ATOM 1647 C C . ILE A 1 215 ? 2.537 11.598 16.053 1.00 96.88 215 ILE A C 1
ATOM 1649 O O . ILE A 1 215 ? 2.366 12.407 15.139 1.00 96.88 215 ILE A O 1
ATOM 1653 N N . TRP A 1 216 ? 1.868 10.444 16.117 1.00 96.69 216 TRP A N 1
ATOM 1654 C CA . TRP A 1 216 ? 0.806 10.058 15.195 1.00 96.69 216 TRP A CA 1
ATOM 1655 C C . TRP A 1 216 ? -0.454 9.698 15.985 1.00 96.69 216 TRP A C 1
ATOM 1657 O O . TRP A 1 216 ? -0.490 8.709 16.714 1.00 96.69 216 TRP A O 1
ATOM 1667 N N . GLU A 1 217 ? -1.479 10.532 15.834 1.00 94.75 217 GLU A N 1
ATOM 1668 C CA . GLU A 1 217 ? -2.818 10.324 16.386 1.00 94.75 217 GLU A CA 1
ATOM 1669 C C . GLU A 1 217 ? -3.760 9.785 15.293 1.00 94.75 217 GLU A C 1
ATOM 1671 O O . GLU A 1 217 ? -3.591 10.158 14.128 1.00 94.75 217 GLU A O 1
ATOM 1676 N N . PRO A 1 218 ? -4.754 8.938 15.629 1.00 94.19 218 PRO A N 1
ATOM 1677 C CA . PRO A 1 218 ? -5.129 8.497 16.980 1.00 94.19 218 PRO A CA 1
ATOM 1678 C C . PRO A 1 218 ? -4.216 7.404 17.567 1.00 94.19 218 PRO A C 1
ATOM 1680 O O . PRO A 1 218 ? -4.420 6.986 18.705 1.00 94.19 218 PRO A O 1
ATOM 1683 N N . GLY A 1 219 ? -3.207 6.942 16.824 1.00 95.25 219 GLY A N 1
ATOM 1684 C CA . GLY A 1 219 ? -2.491 5.706 17.128 1.00 95.25 219 GLY A CA 1
ATOM 1685 C C . GLY A 1 219 ? -3.292 4.496 16.649 1.00 95.25 219 GLY A C 1
ATOM 1686 O O . GLY A 1 219 ? -4.519 4.526 16.588 1.00 95.25 219 GLY A O 1
ATOM 1687 N N . GLY A 1 220 ? -2.588 3.443 16.255 1.00 95.50 220 GLY A N 1
ATOM 1688 C CA . GLY A 1 220 ? -3.162 2.224 15.704 1.00 95.50 220 GLY A CA 1
ATOM 1689 C C . GLY A 1 220 ? -2.668 0.996 16.457 1.00 95.50 220 GLY A C 1
ATOM 1690 O O . GLY A 1 220 ? -2.164 1.077 17.583 1.00 95.50 220 GLY A O 1
ATOM 1691 N N . TYR A 1 221 ? -2.812 -0.154 15.812 1.00 94.69 221 TYR A N 1
ATOM 1692 C CA . TYR A 1 221 ? -2.533 -1.454 16.409 1.00 94.69 221 TYR A CA 1
ATOM 1693 C C . TYR A 1 221 ? -1.548 -2.243 15.551 1.00 94.69 221 TYR A C 1
ATOM 1695 O O . TYR A 1 221 ? -1.605 -2.191 14.322 1.00 94.69 221 TYR A O 1
ATOM 1703 N N . LEU A 1 222 ? -0.680 -3.017 16.202 1.00 94.44 222 LEU A N 1
ATOM 1704 C CA . LEU A 1 222 ? 0.135 -4.034 15.550 1.00 94.44 222 LEU A CA 1
ATOM 1705 C C . LEU A 1 222 ? -0.413 -5.417 15.910 1.00 94.44 222 LEU A C 1
ATOM 1707 O O . LEU A 1 222 ? -0.504 -5.762 17.085 1.00 94.44 222 LEU A O 1
ATOM 1711 N N . VAL A 1 223 ? -0.754 -6.212 14.900 1.00 93.81 223 VAL A N 1
ATOM 1712 C CA . VAL A 1 223 ? -1.068 -7.635 15.046 1.00 93.81 223 VAL A CA 1
ATOM 1713 C C . VAL A 1 223 ? 0.149 -8.442 14.616 1.00 93.81 223 VAL A C 1
ATOM 1715 O O . VAL A 1 223 ? 0.578 -8.383 13.462 1.00 93.81 223 VAL A O 1
ATOM 1718 N N . VAL A 1 224 ? 0.691 -9.212 15.552 1.00 92.44 224 VAL A N 1
ATOM 1719 C CA . VAL A 1 224 ? 1.806 -10.128 15.309 1.00 92.44 224 VAL A CA 1
ATOM 1720 C C . VAL A 1 224 ? 1.279 -11.478 14.805 1.00 92.44 224 VAL A C 1
ATOM 1722 O O . VAL A 1 224 ? 0.310 -12.011 15.349 1.00 92.44 224 VAL A O 1
ATOM 1725 N N . GLN A 1 225 ? 1.866 -12.029 13.739 1.00 90.94 225 GLN A N 1
ATOM 1726 C CA . GLN A 1 225 ? 1.417 -13.292 13.144 1.00 90.94 225 GLN A CA 1
ATOM 1727 C C . GLN A 1 225 ? 2.199 -14.500 13.677 1.00 90.94 225 GLN A C 1
ATOM 1729 O O . GLN A 1 225 ? 3.387 -14.671 13.417 1.00 90.94 225 GLN A O 1
ATOM 1734 N N . TRP A 1 226 ? 1.483 -15.443 14.289 1.00 88.50 226 TRP A N 1
ATOM 1735 C CA . TRP A 1 226 ? 1.998 -16.790 14.528 1.00 88.50 226 TRP A CA 1
ATOM 1736 C C . TRP A 1 226 ? 1.739 -17.683 13.303 1.00 88.50 226 TRP A C 1
ATOM 1738 O O . TRP A 1 226 ? 0.591 -18.025 13.021 1.00 88.50 226 TRP A O 1
ATOM 1748 N N . SER A 1 227 ? 2.790 -18.097 12.586 1.00 85.06 227 SER A N 1
ATOM 1749 C CA . SER A 1 227 ? 2.698 -19.072 11.481 1.00 85.06 227 SER A CA 1
ATOM 1750 C C . SER A 1 227 ? 3.405 -20.399 11.793 1.00 85.06 227 SER A C 1
ATOM 1752 O O . SER A 1 227 ? 3.986 -20.583 12.866 1.00 85.06 227 SER A O 1
ATOM 1754 N N . THR A 1 228 ? 3.351 -21.354 10.861 1.00 83.69 228 THR A N 1
ATOM 1755 C CA . THR A 1 228 ? 4.005 -22.668 10.989 1.00 83.69 228 THR A CA 1
ATOM 1756 C C . THR A 1 228 ? 5.524 -22.564 11.126 1.00 83.69 228 THR A C 1
ATOM 1758 O O . THR A 1 228 ? 6.102 -23.323 11.902 1.00 83.69 228 THR A O 1
ATOM 1761 N N . GLY A 1 229 ? 6.158 -21.614 10.428 1.00 76.12 229 GLY A N 1
ATOM 1762 C CA . GLY A 1 229 ? 7.608 -21.394 10.470 1.00 76.12 229 GLY A CA 1
ATOM 1763 C C . GLY A 1 229 ? 8.111 -20.722 11.751 1.00 76.12 229 GLY A C 1
ATOM 1764 O O . GLY A 1 229 ? 9.277 -20.885 12.098 1.00 76.12 229 GLY A O 1
ATOM 1765 N N . ARG A 1 230 ? 7.236 -20.004 12.476 1.00 82.69 230 ARG A N 1
ATOM 1766 C CA . ARG A 1 230 ? 7.532 -19.317 13.755 1.00 82.69 230 ARG A CA 1
ATOM 1767 C C . ARG A 1 230 ? 8.766 -18.397 13.716 1.00 82.69 230 ARG A C 1
ATOM 1769 O O . ARG A 1 230 ? 9.428 -18.198 14.735 1.00 82.69 230 ARG A O 1
ATOM 1776 N N . TRP A 1 231 ? 9.085 -17.827 12.555 1.00 74.81 231 TRP A N 1
ATOM 1777 C CA . TRP A 1 231 ? 10.258 -16.969 12.390 1.00 74.81 231 TRP A CA 1
ATOM 1778 C C . TRP A 1 231 ? 10.142 -15.712 13.258 1.00 74.81 231 TRP A C 1
ATOM 1780 O O . TRP A 1 231 ? 9.146 -14.994 13.209 1.00 74.81 231 TRP A O 1
ATOM 1790 N N . GLY A 1 232 ? 11.160 -15.462 14.084 1.00 76.00 232 GLY A N 1
ATOM 1791 C CA . GLY A 1 232 ? 11.179 -14.331 15.015 1.00 76.00 232 GLY A CA 1
ATOM 1792 C C . GLY A 1 232 ? 10.206 -14.434 16.199 1.00 76.00 232 GLY A C 1
ATOM 1793 O O . GLY A 1 232 ? 10.130 -13.485 16.973 1.00 76.00 232 GLY A O 1
ATOM 1794 N N . VAL A 1 233 ? 9.486 -15.550 16.379 1.00 83.94 233 VAL A N 1
ATOM 1795 C CA . VAL A 1 233 ? 8.533 -15.714 17.490 1.00 83.94 233 VAL A CA 1
ATOM 1796 C C . VAL A 1 233 ? 9.275 -16.046 18.790 1.00 83.94 233 VAL A C 1
ATOM 1798 O O . VAL A 1 233 ? 9.809 -17.141 18.964 1.00 83.94 233 VAL A O 1
ATOM 1801 N N . SER A 1 234 ? 9.265 -15.098 19.725 1.00 84.25 234 SER A N 1
ATOM 1802 C CA . SER A 1 234 ? 9.767 -15.208 21.101 1.00 84.25 234 SER A CA 1
ATOM 1803 C C . SER A 1 234 ? 8.703 -14.763 22.118 1.00 84.25 234 SER A C 1
ATOM 1805 O O . SER A 1 234 ? 7.612 -14.333 21.743 1.00 84.25 234 SER A O 1
ATOM 1807 N N . ALA A 1 235 ? 9.005 -14.833 23.419 1.00 86.50 235 ALA A N 1
ATOM 1808 C CA . ALA A 1 235 ? 8.145 -14.219 24.434 1.00 86.50 235 ALA A CA 1
ATOM 1809 C C . ALA A 1 235 ? 8.054 -12.692 24.244 1.00 86.50 235 ALA A C 1
ATOM 1811 O O . ALA A 1 235 ? 6.965 -12.132 24.339 1.00 86.50 235 ALA A O 1
ATOM 1812 N N . ASP A 1 236 ? 9.165 -12.036 23.899 1.00 84.88 236 ASP A N 1
ATOM 1813 C CA . ASP A 1 236 ? 9.206 -10.591 23.654 1.00 84.88 236 ASP A CA 1
ATOM 1814 C C . ASP A 1 236 ? 8.379 -10.212 22.417 1.00 84.88 236 ASP A C 1
ATOM 1816 O O . ASP A 1 236 ? 7.595 -9.272 22.475 1.00 84.88 236 ASP A O 1
ATOM 1820 N N . TYR A 1 237 ? 8.462 -11.004 21.339 1.00 85.62 237 TYR A N 1
ATOM 1821 C CA . TYR A 1 237 ? 7.664 -10.849 20.111 1.00 85.62 237 TYR A CA 1
ATOM 1822 C C . TYR A 1 237 ? 6.149 -10.814 20.376 1.00 85.62 237 TYR A C 1
ATOM 1824 O O . TYR A 1 237 ? 5.424 -10.056 19.738 1.00 85.62 237 TYR A O 1
ATOM 1832 N N . LEU A 1 238 ? 5.661 -11.618 21.325 1.00 86.88 238 LEU A N 1
ATOM 1833 C CA . LEU A 1 238 ? 4.240 -11.659 21.694 1.00 86.88 238 LEU A CA 1
ATOM 1834 C C . LEU A 1 238 ? 3.825 -10.492 22.604 1.00 86.88 238 LEU A C 1
ATOM 1836 O O . LEU A 1 238 ? 2.637 -10.211 22.719 1.00 86.88 238 LEU A O 1
ATOM 1840 N N . ASN A 1 239 ? 4.791 -9.814 23.231 1.00 84.31 239 ASN A N 1
ATOM 1841 C CA . ASN A 1 239 ? 4.589 -8.711 24.174 1.00 84.31 239 ASN A CA 1
ATOM 1842 C C . ASN A 1 239 ? 5.090 -7.358 23.625 1.00 84.31 239 ASN A C 1
ATOM 1844 O O . ASN A 1 239 ? 5.324 -6.427 24.391 1.00 84.31 239 ASN A O 1
ATOM 1848 N N . VAL A 1 240 ? 5.255 -7.221 22.302 1.00 80.50 240 VAL A N 1
ATOM 1849 C CA . VAL A 1 240 ? 5.696 -5.956 21.677 1.00 80.50 240 VAL A CA 1
ATOM 1850 C C . VAL A 1 240 ? 4.648 -4.833 21.731 1.00 80.50 240 VAL A C 1
ATOM 1852 O O . VAL A 1 240 ? 4.999 -3.669 21.517 1.00 80.50 240 VAL A O 1
ATOM 1855 N N . GLY A 1 241 ? 3.376 -5.185 21.960 1.00 62.12 241 GLY A N 1
ATOM 1856 C CA . GLY A 1 241 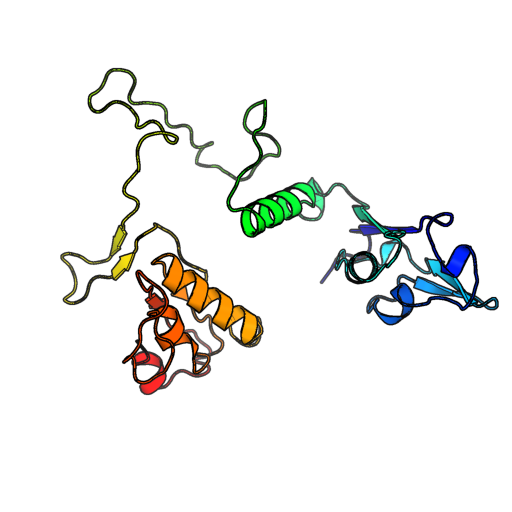? 2.198 -4.305 21.940 1.00 62.12 241 GLY A CA 1
ATOM 1857 C C . GLY A 1 241 ? 1.892 -3.648 23.277 1.00 62.12 241 GLY A C 1
ATOM 1858 O O . GLY A 1 241 ? 1.735 -4.370 24.278 1.00 62.12 241 GLY A O 1
#

Sequence (241 aa):
MSTVGAFCVTLDRDLCINSRMPGKCATCVEICPYGVYALNEDNEVRIQNYNACVGCRLCAEFCPENAIRINPAESELVSRYPWTLGTIEDIHHKALTGGYGLRGFGTMGGPTPHFDTIVVVPSQLASPAPRDKYREECNMEVVIGEDTCEKPIRMKYPFMFPAMSYGALSREARLALAIAAAKTGVISNTGEGGVVEEEPYYANGYERSDRKRKIWEPGGYLVVQWSTGRWGVSADYLNVG

pLDDT: mean 86.7, std 10.83, range [38.03, 97.12]

Foldseek 3Di:
DQDQQQKFKDFQLVLAPCSVPAPPDDQLCVQDPQRQWDADPSNRIDGPRRRSDRPPCSSQVPGPSSRMDIGGSDPCCPRPPPPDPVNVVQVVVCVVPVDHDDDPDDDPRDDPDDVPVDDDDDPPPDPPDDDDPVPDDDQQWDWAQPPNDPDIQIASHPDEADADEDVNDDPVVLLVRLQVLQQRAEEYEHHQHADDPCRQLNQQQAPDLVNPDGHHPPHYGYHYDDDPVCHNPDPVSVVSD

Mean predicted aligned error: 8.91 Å

Nearest PDB structures (foldseek):
  7o80-assembly1_Bz  TM=7.327E-01  e=6.261E-03  Oryctolagus cuniculus
  8f8t-assembly1_T  TM=2.662E-01  e=6.288E+00  Homo sapiens